Protein 6WAV (pdb70)

Foldseek 3Di:
DPDQDDAQFWKWFQDPVRDTFIWGFHAQDVVQQWTFTQGPVRDTDIGHVVRIHGPDDDD/DDDQDDAQFWKWFQDPVRDTFIWGFHAQDPVVQWTFTQGPVRDTDTGHPVRIGGPDPD/DDPPADAQFWKWFQDPVRDTFIWGFHAQDPPQQWTFTQGPVRDTDTGHVVRIDGPDDDDD/DDDPDDAQFWKWFQDPVRDTFIWGFHAADVPQQWTFTQGPVRDTDTGHVVGIGTPDDDDD/DVVDDDDPDDD/DVVDDDDPDDD/DDDPDDD/DDDPDD

Secondary structure (P-SEA, 3-state):
cccccccbbbbbbbccccbbbbbbbcccccccccccccccccbbbbbcccccccccccc/cccccccbbbbbbbccccbbbbbbbcccccccccccccccccbbbbbccccccccccc/ccccccccbbbbbbccccbbbbbbbcccccccccccccccccbbbbbccccccccccccc/ccccccccbbbbbbccccbbbbbbbcccccccccccccccccbbbbbccccccccccccc/ccccccccccc/ccccccccccc/ccccccc/cccccc

GO terms:
  GO:0005515 protein binding (F, IPI)
  GO:0001222 transcription corepressor binding (F, IPI)
  GO:0042802 identical protein binding (F, IPI)
  GO:1990226 histone methyltransferase binding (F, IPI)
  GO:0035861 site of double-strand break (C, IDA)
  GO:0005634 nucleus (C, IDA)
  GO:0035098 ESC/E(Z) complex (C, IDA)
  GO:0140003 histone H3K36me3 reader activity (F, IDA)
  GO:0005654 nucleoplasm (C, TAS)
  GO:0005654 nucleoplasm (C, IDA)
  GO:0140002 histone H3K4me3 reader activity (F, IDA)
  GO:0005813 centrosome (C, IDA)
  GO:0140861 DNA repair-dependent chromatin remodeling (P, IDA)

InterPro domains:
  IPR001965 Zinc finger, PHD-type [SM00249] (89-140)
  IPR001965 Zinc finger, PHD-type [SM00249] (188-238)
  IPR002999 Tudor domain [SM00333] (29-86)
  IPR011011 Zinc finger, FYVE/PHD-type [SSF57903] (83-152)
  IPR011011 Zinc finger, FYVE/PHD-type [SSF57903] (175-254)
  IPR013083 Zinc finger, RING/FYVE/PHD-type [G3DSA:3.30.40.10] (85-142)
  IPR019786 Zinc finger, PHD-type, conserved site [PS01359] (90-139)
  IPR019787 Zinc finger, PHD-finger [PF00628] (90-139)
  IPR019787 Zinc finger, PHD-finger [PS50016] (87-142)
  IPR025894 Polycomb-like MTF2 factor 2, C-terminal domain [PF14061] (531-564)
  IPR031202 PHD finger protein 1, PHD finger 1 [cd15500] (89-139)
  IPR040477 Lysine-specific demethylase 4-like, Tudor domain [PF18104] (34-69)
  IPR047010 PHD finger protein 1, PHD finger 2 [cd15582] (188-239)
  IPR047399 PHD finger protein 1, Tudor domain [cd20449] (30-82)

Radius of gyration: 23.9 Å; Cα contacts (8 Å, |Δi|>4): 634; chains: 8; bounding box: 41×64×58 Å

Organism: Homo sapiens (NCBI:txid9606)

Solvent-accessible surface area: 15666 Å² total

Sequence (272 aa):
GRPRLWEGQDVLLARWTDGLLYLLGTIKKVDSAREVCLVQFEEDDSQFLVLWKDISPAALPGGRPRLWEGQDVLLARWTDGLLYLGTIKKVDSAREVCLVQFEEDDSQFLVLWKDISPAALPGRPRLWEGQDVLARWTDGLLYLGTIKKKVDSAREVCLVQFEDDSQFLVLWKDISPAALPGEGRPRLWEGQDVLLARWTDGLLYLLGTIKKVDSAREVCLVQFEDDSQFLVLWKDISPAALPGEATGGVKPVRYRATGGVKPVRYRVKPVRYRVKPVRY

B-factor: mean 20.76, std 8.04, range [10.37, 61.54]

Structure (mmCIF, N/CA/C/O backbone):
data_6WAV
#
_entry.id   6WAV
#
_cell.length_a   153.003
_cell.length_b   65.616
_cell.length_c   29.026
_cell.angle_alpha   90.000
_cell.angle_beta   97.122
_cell.angle_gamma   90.000
#
_symmetry.space_group_name_H-M   'C 1 2 1'
#
loop_
_entity.id
_entity.type
_entity.pdbx_description
1 polymer 'PHD finger protein 1'
2 polymer 'Histone H3.1'
3 non-polymer 'SULFATE ION'
4 non-polymer 'UNKNOWN ATOM OR ION'
5 water water
#
loop_
_atom_site.group_PDB
_atom_site.id
_atom_site.type_symbol
_atom_site.label_atom_id
_atom_site.label_alt_id
_atom_site.label_comp_id
_atom_site.label_asym_id
_atom_site.label_entity_id
_atom_site.label_seq_id
_atom_site.pdbx_PDB_ins_code
_atom_site.Cartn_x
_atom_site.Cartn_y
_atom_site.Cartn_z
_atom_site.occupancy
_atom_site.B_iso_or_equiv
_atom_site.auth_seq_id
_atom_site.auth_comp_id
_atom_site.auth_asym_id
_atom_site.auth_atom_id
_atom_site.pdbx_PDB_model_num
ATOM 1 N N . GLY A 1 1 ? 20.660 1.427 50.182 1.000 21.953 27 GLY A N 1
ATOM 2 C CA . GLY A 1 1 ? 19.430 1.745 49.438 1.000 22.712 27 GLY A CA 1
ATOM 3 C C . GLY A 1 1 ? 19.531 1.209 48.010 1.000 19.602 27 GLY A C 1
ATOM 4 O O . GLY A 1 1 ? 20.694 0.920 47.608 1.000 19.560 27 GLY A O 1
ATOM 5 N N . ARG A 1 2 ? 18.387 1.009 47.344 1.000 20.676 28 ARG A N 1
ATOM 6 C CA . ARG A 1 2 ? 18.269 0.558 45.927 1.000 20.060 28 ARG A CA 1
ATOM 7 C C . ARG A 1 2 ? 19.101 1.492 45.059 1.000 20.846 28 ARG A C 1
ATOM 8 O O . ARG A 1 2 ? 19.020 2.704 45.249 1.000 15.970 28 ARG A O 1
ATOM 10 N N . PRO A 1 3 ? 20.018 0.975 44.206 1.000 18.873 29 PRO A N 1
ATOM 11 C CA . PRO A 1 3 ? 20.809 1.811 43.299 1.000 18.136 29 PRO A CA 1
ATOM 12 C C . PRO A 1 3 ? 19.944 2.679 42.393 1.000 16.649 29 PRO A C 1
ATOM 13 O O . PRO A 1 3 ? 18.851 2.290 42.025 1.000 16.334 29 PRO A O 1
ATOM 17 N N . ARG A 1 4 ? 20.401 3.911 42.161 1.000 16.683 30 ARG A N 1
ATOM 18 C CA . ARG A 1 4 ? 19.734 4.831 41.222 1.000 16.054 30 ARG A CA 1
ATOM 19 C C . ARG A 1 4 ? 20.326 4.672 39.816 1.000 12.871 30 ARG A C 1
ATOM 20 O O . ARG A 1 4 ? 19.559 4.776 38.860 1.000 14.169 30 ARG A O 1
ATOM 28 N N . LEU A 1 5 ? 21.635 4.492 39.725 1.000 12.001 31 LEU A N 1
ATOM 29 C CA . LEU A 1 5 ? 22.368 4.385 38.429 1.000 12.648 31 LEU A CA 1
ATOM 30 C C . LEU A 1 5 ? 23.001 2.990 38.369 1.000 14.063 31 LEU A C 1
ATOM 31 O O . LEU A 1 5 ? 23.406 2.453 39.425 1.000 17.008 31 LEU A O 1
ATOM 36 N N . TRP A 1 6 ? 23.157 2.451 37.172 1.000 13.347 32 TRP A N 1
ATOM 37 C CA . TRP A 1 6 ? 23.865 1.170 36.988 1.000 14.067 32 TRP A CA 1
ATOM 38 C C . TRP A 1 6 ? 24.445 1.025 35.594 1.000 15.527 32 TRP A C 1
ATOM 39 O O . TRP A 1 6 ? 23.947 1.669 34.694 1.000 13.502 32 TRP A O 1
ATOM 50 N N . GLU A 1 7 ? 25.382 0.096 35.430 1.000 16.330 33 GLU A N 1
ATOM 51 C CA . GLU A 1 7 ? 25.993 -0.230 34.111 1.000 17.854 33 GLU A CA 1
ATOM 52 C C . GLU A 1 7 ? 24.895 -0.602 33.124 1.000 16.994 33 GLU A C 1
ATOM 53 O O . GLU A 1 7 ? 23.987 -1.355 33.485 1.000 16.296 33 GLU A O 1
ATOM 59 N N . GLY A 1 8 ? 24.939 -0.070 31.892 1.000 15.861 34 GLY A N 1
ATOM 60 C CA . GLY A 1 8 ? 23.964 -0.437 30.856 1.000 15.272 34 GLY A CA 1
ATOM 61 C C . GLY A 1 8 ? 22.716 0.417 30.827 1.000 16.467 34 GLY A C 1
ATOM 62 O O . GLY A 1 8 ? 21.869 0.234 29.901 1.000 17.635 34 GLY A O 1
ATOM 63 N N . GLN A 1 9 ? 22.554 1.298 31.801 1.000 13.796 35 GLN A N 1
ATOM 64 C CA . GLN A 1 9 ? 21.315 2.099 31.914 1.000 14.208 35 GLN A CA 1
ATOM 65 C C . GLN A 1 9 ? 21.361 3.248 30.914 1.000 12.851 35 GLN A C 1
ATOM 66 O O . GLN A 1 9 ? 22.385 3.892 30.838 1.000 13.451 35 GLN A O 1
ATOM 72 N N . ASP A 1 10 ? 20.254 3.475 30.218 1.000 14.988 36 ASP A N 1
ATOM 73 C CA . ASP A 1 10 ? 20.098 4.667 29.349 1.000 15.696 36 ASP A CA 1
ATOM 74 C C . ASP A 1 10 ? 19.751 5.844 30.269 1.000 13.368 36 ASP A C 1
ATOM 75 O O . ASP A 1 10 ? 18.885 5.730 31.183 1.000 13.381 36 ASP A O 1
ATOM 80 N N . VAL A 1 11 ? 20.431 6.962 30.050 1.000 12.785 37 VAL A N 1
ATOM 81 C CA . VAL A 1 11 ? 20.359 8.120 30.957 1.000 11.722 37 VAL A CA 1
ATOM 82 C C . VAL A 1 11 ? 20.397 9.388 30.122 1.000 11.850 37 VAL A C 1
ATOM 83 O O . VAL A 1 11 ? 20.740 9.308 28.940 1.000 12.445 37 VAL A O 1
ATOM 87 N N . LEU A 1 12 ? 19.990 10.480 30.760 1.000 12.139 38 LEU A N 1
ATOM 88 C CA A LEU A 1 12 ? 20.273 11.845 30.268 0.700 13.188 38 LEU A CA 1
ATOM 89 C CA B LEU A 1 12 ? 20.266 11.840 30.263 0.300 12.439 38 LEU A CA 1
ATOM 90 C C . LEU A 1 12 ? 21.420 12.410 31.105 1.000 12.904 38 LEU A C 1
ATOM 91 O O . LEU A 1 12 ? 21.317 12.390 32.354 1.000 15.069 38 LEU A O 1
ATOM 100 N N . ALA A 1 13 ? 22.431 12.947 30.456 1.000 12.031 39 ALA A N 1
ATOM 101 C CA . ALA A 1 13 ? 23.585 13.530 31.163 1.000 12.792 39 ALA A CA 1
ATOM 102 C C . ALA A 1 13 ? 23.733 15.006 30.788 1.000 12.097 39 ALA A C 1
ATOM 103 O O . ALA A 1 13 ? 23.719 15.351 29.598 1.000 11.612 39 ALA A O 1
ATOM 105 N N . ARG A 1 14 ? 23.850 15.819 31.823 1.000 11.882 40 ARG A N 1
ATOM 106 C CA . ARG A 1 14 ? 24.145 17.252 31.645 1.000 12.002 40 ARG A CA 1
ATOM 107 C C . ARG A 1 14 ? 25.614 17.414 31.254 1.000 12.671 40 ARG A C 1
ATOM 108 O O . ARG A 1 14 ? 26.516 16.904 31.956 1.000 14.895 40 ARG A O 1
ATOM 116 N N . TRP A 1 15 ? 25.870 18.103 30.157 1.000 13.205 41 TRP A N 1
ATOM 117 C CA . TRP A 1 15 ? 27.245 18.413 29.690 1.000 13.421 41 TRP A CA 1
ATOM 118 C C . TRP A 1 15 ? 27.671 19.845 30.073 1.000 12.919 41 TRP A C 1
ATOM 119 O O . TRP A 1 15 ? 26.913 20.600 30.698 1.000 12.882 41 TRP A O 1
ATOM 130 N N . THR A 1 16 ? 28.911 20.186 29.772 1.000 11.953 42 THR A N 1
ATOM 131 C CA . THR A 1 16 ? 29.534 21.464 30.145 1.000 12.820 42 THR A CA 1
ATOM 132 C C . THR A 1 16 ? 28.894 22.643 29.421 1.000 13.802 42 THR A C 1
ATOM 133 O O . THR A 1 16 ? 29.173 23.816 29.812 1.000 15.568 42 THR A O 1
ATOM 137 N N . ASP A 1 17 ? 28.060 22.400 28.410 1.000 12.851 43 ASP A N 1
ATOM 138 C CA . ASP A 1 17 ? 27.272 23.499 27.768 1.000 14.088 43 ASP A CA 1
ATOM 139 C C . ASP A 1 17 ? 25.965 23.742 28.529 1.000 13.934 43 ASP A C 1
ATOM 140 O O . ASP A 1 17 ? 25.233 24.665 28.144 1.000 15.603 43 ASP A O 1
ATOM 145 N N . GLY A 1 18 ? 25.658 22.931 29.554 1.000 12.674 44 GLY A N 1
ATOM 146 C CA . GLY A 1 18 ? 24.466 23.114 30.402 1.000 12.375 44 GLY A CA 1
ATOM 147 C C . GLY A 1 18 ? 23.263 22.393 29.824 1.000 12.727 44 GLY A C 1
ATOM 148 O O . GLY A 1 18 ? 22.202 22.440 30.465 1.000 11.327 44 GLY A O 1
ATOM 149 N N . LEU A 1 19 ? 23.457 21.664 28.711 1.000 11.077 45 LEU A N 1
ATOM 150 C CA . LEU A 1 19 ? 22.379 20.941 27.975 1.000 11.362 45 LEU A CA 1
ATOM 151 C C . LEU A 1 19 ? 22.433 19.451 28.303 1.000 11.525 45 LEU A C 1
ATOM 152 O O . LEU A 1 19 ? 23.430 18.980 28.928 1.000 12.620 45 LEU A O 1
ATOM 157 N N . LEU A 1 20 ? 21.368 18.774 27.951 1.000 11.303 46 LEU A N 1
ATOM 158 C CA . LEU A 1 20 ? 21.208 17.338 28.282 1.000 12.038 46 LEU A CA 1
ATOM 159 C C . LEU A 1 20 ? 21.409 16.496 27.021 1.000 12.076 46 LEU A C 1
ATOM 160 O O . LEU A 1 20 ? 20.832 16.822 25.904 1.000 10.791 46 LEU A O 1
ATOM 165 N N . TYR A 1 21 ? 22.052 15.328 27.212 1.000 10.595 47 TYR A N 1
ATOM 166 C CA . TYR A 1 21 ? 22.369 14.426 26.079 1.000 11.531 47 TYR A CA 1
ATOM 167 C C . TYR A 1 21 ? 22.074 12.998 26.500 1.000 11.242 47 TYR A C 1
ATOM 168 O O . TYR A 1 21 ? 22.428 12.617 27.650 1.000 11.662 47 TYR A O 1
ATOM 177 N N . LEU A 1 22 ? 21.532 12.219 25.581 1.000 12.047 48 LEU A N 1
ATOM 178 C CA A LEU A 1 22 ? 21.262 10.763 25.753 0.500 11.576 48 LEU A CA 1
ATOM 179 C CA B LEU A 1 22 ? 21.272 10.789 25.853 0.500 11.670 48 LEU A CA 1
ATOM 180 C C . LEU A 1 22 ? 22.591 10.013 25.833 1.000 11.947 48 LEU A C 1
ATOM 181 O O . LEU A 1 22 ? 23.450 10.267 25.000 1.000 11.667 48 LEU A O 1
ATOM 190 N N . GLY A 1 23 ? 22.690 9.046 26.747 1.000 11.348 49 GLY A N 1
ATOM 191 C CA . GLY A 1 23 ? 23.901 8.257 26.902 1.000 12.071 49 GLY A CA 1
ATOM 192 C C . GLY A 1 23 ? 23.575 6.967 27.609 1.000 12.660 49 GLY A C 1
ATOM 193 O O . GLY A 1 23 ? 22.425 6.738 27.953 1.000 13.027 49 GLY A O 1
ATOM 194 N N . THR A 1 24 ? 24.590 6.128 27.691 1.000 12.219 50 THR A N 1
ATOM 195 C CA . THR A 1 24 ? 24.482 4.799 28.319 1.000 12.524 50 THR A CA 1
ATOM 196 C C . THR A 1 24 ? 25.590 4.707 29.339 1.000 12.223 50 THR A C 1
ATOM 197 O O . THR A 1 24 ? 26.714 4.980 28.995 1.000 12.398 50 THR A O 1
ATOM 201 N N . ILE A 1 25 ? 25.284 4.253 30.546 1.000 13.414 51 ILE A N 1
ATOM 202 C CA . ILE A 1 25 ? 26.361 4.170 31.559 1.000 12.930 51 ILE A CA 1
ATOM 203 C C . ILE A 1 25 ? 27.224 2.967 31.198 1.000 14.123 51 ILE A C 1
ATOM 204 O O . ILE A 1 25 ? 26.663 1.862 31.000 1.000 15.069 51 ILE A O 1
ATOM 209 N N . LYS A 1 26 ? 28.532 3.164 31.142 1.000 14.159 52 LYS A N 1
ATOM 210 C CA . LYS A 1 26 ? 29.506 2.076 30.883 1.000 16.483 52 LYS A CA 1
ATOM 211 C C . LYS A 1 26 ? 30.214 1.640 32.175 1.000 17.033 52 LYS A C 1
ATOM 212 O O . LYS A 1 26 ? 30.629 0.471 32.233 1.000 16.984 52 LYS A O 1
ATOM 217 N N . LYS A 1 27 ? 30.434 2.549 33.127 1.000 18.714 53 LYS A N 1
ATOM 218 C CA . LYS A 1 27 ? 31.123 2.220 34.397 1.000 18.746 53 LYS A CA 1
ATOM 219 C C . LYS A 1 27 ? 30.593 3.122 35.509 1.000 18.239 53 LYS A C 1
ATOM 220 O O . LYS A 1 27 ? 30.425 4.332 35.234 1.000 16.854 53 LYS A O 1
ATOM 223 N N . VAL A 1 28 ? 30.384 2.574 36.721 1.000 17.631 54 VAL A N 1
ATOM 224 C CA . VAL A 1 28 ? 30.036 3.390 37.919 1.000 17.683 54 VAL A CA 1
ATOM 225 C C . VAL A 1 28 ? 31.299 3.455 38.774 1.000 18.910 54 VAL A C 1
ATOM 226 O O . VAL A 1 28 ? 31.879 2.373 39.071 1.000 18.686 54 VAL A O 1
ATOM 230 N N . ASP A 1 29 ? 31.725 4.659 39.128 1.000 17.855 55 ASP A N 1
ATOM 231 C CA . ASP A 1 29 ? 32.896 4.926 39.997 1.000 20.422 55 ASP A CA 1
ATOM 232 C C . ASP A 1 29 ? 32.376 5.477 41.327 1.000 21.497 55 ASP A C 1
ATOM 233 O O . ASP A 1 29 ? 32.045 6.636 41.386 1.000 21.223 55 ASP A O 1
ATOM 238 N N . SER A 1 30 ? 32.299 4.651 42.367 1.000 23.035 56 SER A N 1
ATOM 239 C CA . SER A 1 30 ? 31.525 4.960 43.591 1.000 24.459 56 SER A CA 1
ATOM 240 C C . SER A 1 30 ? 32.274 5.984 44.439 1.000 23.296 56 SER A C 1
ATOM 241 O O . SER A 1 30 ? 31.623 6.896 44.992 1.000 23.784 56 SER A O 1
ATOM 244 N N . ALA A 1 31 ? 33.595 5.859 44.525 1.000 26.527 57 ALA A N 1
ATOM 245 C CA . ALA A 1 31 ? 34.409 6.706 45.415 1.000 26.692 57 ALA A CA 1
ATOM 246 C C . ALA A 1 31 ? 34.314 8.139 44.901 1.000 26.046 57 ALA A C 1
ATOM 247 O O . ALA A 1 31 ? 34.007 9.038 45.710 1.000 25.890 57 ALA A O 1
ATOM 249 N N . ARG A 1 32 ? 34.465 8.304 43.579 1.000 24.495 58 ARG A N 1
ATOM 250 C CA . ARG A 1 32 ? 34.439 9.619 42.875 1.000 23.568 58 ARG A CA 1
ATOM 251 C C . ARG A 1 32 ? 33.002 10.083 42.582 1.000 22.604 58 ARG A C 1
ATOM 252 O O . ARG A 1 32 ? 32.833 11.253 42.208 1.000 19.904 58 ARG A O 1
ATOM 260 N N . GLU A 1 33 ? 31.983 9.246 42.797 1.000 19.227 59 GLU A N 1
ATOM 261 C CA . GLU A 1 33 ? 30.559 9.623 42.574 1.000 20.432 59 GLU A CA 1
ATOM 262 C C . GLU A 1 33 ? 30.385 10.053 41.111 1.000 19.420 59 GLU A C 1
ATOM 263 O O . GLU A 1 33 ? 29.718 11.059 40.917 1.000 18.395 59 GLU A O 1
ATOM 269 N N . VAL A 1 34 ? 31.070 9.392 40.162 1.000 16.843 60 VAL A N 1
ATOM 270 C CA . VAL A 1 34 ? 30.942 9.657 38.689 1.000 16.569 60 VAL A CA 1
ATOM 271 C C . VAL A 1 34 ? 30.543 8.373 37.966 1.000 15.613 60 VAL A C 1
ATOM 272 O O . VAL A 1 34 ? 30.692 7.297 38.533 1.000 14.845 60 VAL A O 1
ATOM 276 N N . CYS A 1 35 ? 30.004 8.508 36.750 1.000 13.934 61 CYS A N 1
ATOM 277 C CA . CYS A 1 35 ? 29.908 7.371 35.807 1.000 13.431 61 CYS A CA 1
ATOM 278 C C . CYS A 1 35 ? 30.617 7.779 34.507 1.000 13.404 61 CYS A C 1
ATOM 279 O O . CYS A 1 35 ? 30.637 8.975 34.153 1.000 13.741 61 CYS A O 1
ATOM 282 N N . LEU A 1 36 ? 31.234 6.807 33.858 1.000 12.746 62 LEU A N 1
ATOM 283 C CA . LEU A 1 36 ? 31.684 6.916 32.454 1.000 13.164 62 LEU A CA 1
ATOM 284 C C . LEU A 1 36 ? 30.420 6.681 31.620 1.000 12.167 62 LEU A C 1
ATOM 285 O O . LEU A 1 36 ? 29.796 5.603 31.717 1.000 12.884 62 LEU A O 1
ATOM 290 N N . VAL A 1 37 ? 30.045 7.684 30.839 1.000 12.097 63 VAL A N 1
ATOM 291 C CA . VAL A 1 37 ? 28.804 7.674 30.034 1.000 12.154 63 VAL A CA 1
ATOM 292 C C . VAL A 1 37 ? 29.211 7.659 28.564 1.000 12.625 63 VAL A C 1
ATOM 293 O O . VAL A 1 37 ? 30.070 8.467 28.228 1.000 12.633 63 VAL A O 1
ATOM 297 N N . GLN A 1 38 ? 28.665 6.740 27.799 1.000 13.075 64 GLN A N 1
ATOM 298 C CA . GLN A 1 38 ? 28.882 6.693 26.334 1.000 13.872 64 GLN A CA 1
ATOM 299 C C . GLN A 1 38 ? 27.733 7.437 25.678 1.000 13.653 64 GLN A C 1
ATOM 300 O O . GLN A 1 38 ? 26.598 7.030 25.885 1.000 14.071 64 GLN A O 1
ATOM 306 N N . PHE A 1 39 ? 28.040 8.439 24.850 1.000 13.750 65 PHE A N 1
ATOM 307 C CA . PHE A 1 39 ? 27.025 9.273 24.175 1.000 13.142 65 PHE A CA 1
ATOM 308 C C . PHE A 1 39 ? 26.752 8.692 22.784 1.000 14.744 65 PHE A C 1
ATOM 309 O O . PHE A 1 39 ? 27.346 7.648 22.386 1.000 12.684 65 PHE A O 1
ATOM 317 N N . GLU A 1 40 ? 25.880 9.370 22.053 1.000 14.667 66 GLU A N 1
ATOM 318 C CA A GLU A 1 40 ? 25.294 8.821 20.807 0.700 15.841 66 GLU A CA 1
ATOM 319 C CA B GLU A 1 40 ? 25.269 8.860 20.791 0.300 15.279 66 GLU A CA 1
ATOM 320 C C . GLU A 1 40 ? 26.334 8.758 19.680 1.000 16.863 66 GLU A C 1
ATOM 321 O O . GLU A 1 40 ? 26.114 7.940 18.756 1.000 16.652 66 GLU A O 1
ATOM 332 N N . ASP A 1 41 ? 27.408 9.559 19.764 1.000 14.961 67 ASP A N 1
ATOM 333 C CA . ASP A 1 41 ? 28.564 9.511 18.838 1.000 15.856 67 ASP A CA 1
ATOM 334 C C . ASP A 1 41 ? 29.626 8.510 19.332 1.000 15.952 67 ASP A C 1
ATOM 335 O O . ASP A 1 41 ? 30.681 8.468 18.737 1.000 15.804 67 ASP A O 1
ATOM 340 N N . ASP A 1 42 ? 29.325 7.713 20.375 1.000 16.966 68 ASP A N 1
ATOM 341 C CA . ASP A 1 42 ? 30.222 6.699 21.008 1.000 18.693 68 ASP A CA 1
ATOM 342 C C . ASP A 1 42 ? 31.371 7.357 21.776 1.000 17.343 68 ASP A C 1
ATOM 343 O O . ASP A 1 42 ? 32.235 6.612 22.294 1.000 18.125 68 ASP A O 1
ATOM 348 N N . SER A 1 43 ? 31.402 8.676 21.956 1.000 17.467 69 SER A N 1
ATOM 349 C CA . SER A 1 43 ? 32.387 9.318 22.862 1.000 18.741 69 SER A CA 1
ATOM 350 C C . SER A 1 43 ? 32.060 8.915 24.312 1.000 17.701 69 SER A C 1
ATOM 351 O O . SER A 1 43 ? 30.894 8.655 24.589 1.000 18.149 69 SER A O 1
ATOM 354 N N . GLN A 1 44 ? 33.078 8.756 25.159 1.000 18.826 70 GLN A N 1
ATOM 355 C CA . GLN A 1 44 ? 32.890 8.279 26.556 1.000 18.064 70 GLN A CA 1
ATOM 356 C C . GLN A 1 44 ? 33.490 9.308 27.493 1.000 18.160 70 GLN A C 1
ATOM 357 O O . GLN A 1 44 ? 34.687 9.615 27.325 1.000 18.240 70 GLN A O 1
ATOM 363 N N . PHE A 1 45 ? 32.686 9.876 28.408 1.000 15.754 71 PHE A N 1
ATOM 364 C CA . PHE A 1 45 ? 33.180 10.887 29.366 1.000 16.418 71 PHE A CA 1
ATOM 365 C C . PHE A 1 45 ? 32.635 10.630 30.762 1.000 15.552 71 PHE A C 1
ATOM 366 O O . PHE A 1 45 ? 31.543 10.051 30.884 1.000 15.867 71 PHE A O 1
ATOM 374 N N . LEU A 1 46 ? 33.412 11.065 31.755 1.000 16.609 72 LEU A N 1
ATOM 375 C CA . LEU A 1 46 ? 32.957 11.091 33.160 1.000 15.563 72 LEU A CA 1
ATOM 376 C C . LEU A 1 46 ? 31.957 12.234 33.363 1.000 15.963 72 LEU A C 1
ATOM 377 O O . LEU A 1 46 ? 32.179 13.368 32.860 1.000 15.477 72 LEU A O 1
ATOM 382 N N . VAL A 1 47 ? 30.854 11.886 34.012 1.000 15.362 73 VAL A N 1
ATOM 383 C CA . VAL A 1 47 ? 29.771 12.787 34.463 1.000 13.108 73 VAL A CA 1
ATOM 384 C C . VAL A 1 47 ? 29.493 12.457 35.939 1.000 12.337 73 VAL A C 1
ATOM 385 O O . VAL A 1 47 ? 29.374 11.278 36.314 1.000 13.444 73 VAL A O 1
ATOM 389 N N . LEU A 1 48 ? 29.367 13.489 36.760 1.000 14.234 74 LEU A N 1
ATOM 390 C CA . LEU A 1 48 ? 28.985 13.333 38.186 1.000 14.940 74 LEU A CA 1
ATOM 391 C C . LEU A 1 48 ? 27.570 12.754 38.296 1.000 13.642 74 LEU A C 1
ATOM 392 O O . LEU A 1 48 ? 26.703 13.026 37.454 1.000 14.548 74 LEU A O 1
ATOM 397 N N . TRP A 1 49 ? 27.330 11.926 39.309 1.000 13.668 75 TRP A N 1
ATOM 398 C CA . TRP A 1 49 ? 26.026 11.293 39.578 1.000 14.432 75 TRP A CA 1
ATOM 399 C C . TRP A 1 49 ? 24.897 12.332 39.575 1.000 13.505 75 TRP A C 1
ATOM 400 O O . TRP A 1 49 ? 23.834 12.065 39.022 1.000 13.575 75 TRP A O 1
ATOM 411 N N . LYS A 1 50 ? 25.111 13.499 40.163 1.000 16.033 76 LYS A N 1
ATOM 412 C CA . LYS A 1 50 ? 24.022 14.488 40.302 1.000 16.718 76 LYS A CA 1
ATOM 413 C C . LYS A 1 50 ? 23.619 15.050 38.928 1.000 16.925 76 LYS A C 1
ATOM 414 O O . LYS A 1 50 ? 22.485 15.669 38.818 1.000 17.309 76 LYS A O 1
ATOM 420 N N . ASP A 1 51 ? 24.503 14.912 37.940 1.000 14.894 77 ASP A N 1
ATOM 421 C CA . ASP A 1 51 ? 24.261 15.411 36.560 1.000 14.447 77 ASP A CA 1
ATOM 422 C C . ASP A 1 51 ? 23.752 14.279 35.662 1.000 15.611 77 ASP A C 1
ATOM 423 O O . ASP A 1 51 ? 23.645 14.536 34.434 1.000 13.241 77 ASP A O 1
ATOM 428 N N . ILE A 1 52 ? 23.355 13.114 36.229 1.000 13.744 78 ILE A N 1
ATOM 429 C CA . ILE A 1 52 ? 22.809 11.979 35.435 1.000 14.110 78 ILE A CA 1
ATOM 430 C C . ILE A 1 52 ? 21.398 11.701 35.945 1.000 14.713 78 ILE A C 1
ATOM 431 O O . ILE A 1 52 ? 21.174 11.740 37.184 1.000 13.960 78 ILE A O 1
ATOM 436 N N . SER A 1 53 ? 20.471 11.539 35.035 1.000 12.503 79 SER A N 1
ATOM 437 C CA . SER A 1 53 ? 19.069 11.161 35.290 1.000 15.991 79 SER A CA 1
ATOM 438 C C . SER A 1 53 ? 18.736 9.892 34.513 1.000 13.618 79 SER A C 1
ATOM 439 O O . SER A 1 53 ? 18.903 9.832 33.297 1.000 12.986 79 SER A O 1
ATOM 442 N N . PRO A 1 54 ? 18.139 8.880 35.159 1.000 16.151 80 PRO A N 1
ATOM 443 C CA . PRO A 1 54 ? 17.610 7.746 34.417 1.000 17.799 80 PRO A CA 1
ATOM 444 C C . PRO A 1 54 ? 16.540 8.143 33.389 1.000 18.913 80 PRO A C 1
ATOM 445 O O . PRO A 1 54 ? 15.656 8.938 33.714 1.000 18.855 80 PRO A O 1
ATOM 449 N N . ALA A 1 55 ? 16.696 7.642 32.169 1.000 17.751 81 ALA A N 1
ATOM 450 C CA . ALA A 1 55 ? 15.785 7.833 31.014 1.000 19.730 81 ALA A CA 1
ATOM 451 C C . ALA A 1 55 ? 14.386 7.374 31.396 1.000 22.731 81 ALA A C 1
ATOM 452 O O .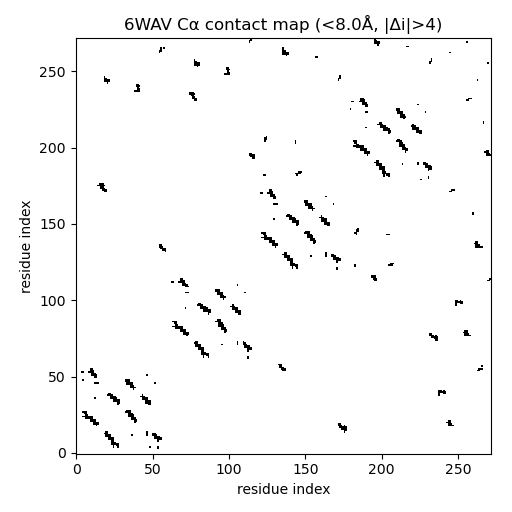 ALA A 1 55 ? 13.405 8.099 31.033 1.000 25.263 81 ALA A O 1
ATOM 454 N N . ALA A 1 56 ? 14.277 6.229 32.084 1.000 25.487 82 ALA A N 1
ATOM 455 C CA . ALA A 1 56 ? 12.983 5.697 32.575 1.000 29.196 82 ALA A CA 1
ATOM 456 C C . ALA A 1 56 ? 13.169 5.022 33.938 1.000 34.344 82 ALA A C 1
ATOM 457 O O . ALA A 1 56 ? 14.163 4.264 34.084 1.000 34.219 82 ALA A O 1
ATOM 459 N N . LEU A 1 57 ? 12.301 5.369 34.903 1.000 34.206 83 LEU A N 1
ATOM 460 C CA . LEU A 1 57 ? 12.047 4.635 36.166 1.000 37.279 83 LEU A CA 1
ATOM 461 C C . LEU A 1 57 ? 10.833 3.736 35.938 1.000 46.396 83 LEU A C 1
ATOM 462 O O . LEU A 1 57 ? 9.840 4.189 35.379 1.000 48.552 83 LEU A O 1
ATOM 467 N N . PRO A 1 58 ? 10.846 2.441 36.328 1.000 53.711 84 PRO A N 1
ATOM 468 C CA . PRO A 1 58 ? 9.571 1.718 36.304 1.000 53.742 84 PRO A CA 1
ATOM 469 C C . PRO A 1 58 ? 8.633 2.407 37.316 1.000 55.119 84 PRO A C 1
ATOM 470 O O . PRO A 1 58 ? 9.001 2.496 38.477 1.000 58.568 84 PRO A O 1
ATOM 472 N N . GLY A 1 59 ? 7.501 2.947 36.844 1.000 50.583 85 GLY A N 1
ATOM 473 C CA . GLY A 1 59 ? 6.501 3.654 37.670 1.000 52.990 85 GLY A CA 1
ATOM 474 N N . GLY B 1 1 ? 22.917 61.185 33.520 1.000 25.527 27 GLY B N 1
ATOM 475 C CA . GLY B 1 1 ? 21.468 61.234 33.783 1.000 24.555 27 GLY B CA 1
ATOM 476 C C . GLY B 1 1 ? 21.190 61.563 35.250 1.000 19.899 27 GLY B C 1
ATOM 477 O O . GLY B 1 1 ? 22.174 61.742 35.995 1.000 22.786 27 GLY B O 1
ATOM 478 N N . ARG B 1 2 ? 19.912 61.700 35.596 1.000 20.482 28 ARG B N 1
ATOM 479 C CA . ARG B 1 2 ? 19.410 62.167 36.918 1.000 21.617 28 ARG B CA 1
ATOM 480 C C . ARG B 1 2 ? 19.965 61.258 38.010 1.000 21.707 28 ARG B C 1
ATOM 481 O O . ARG B 1 2 ? 19.824 60.051 37.883 1.000 21.107 28 ARG B O 1
ATOM 485 N N . PRO B 1 3 ? 20.690 61.773 39.030 1.000 21.322 29 PRO B N 1
ATOM 486 C CA . PRO B 1 3 ? 21.164 60.938 40.147 1.000 19.753 29 PRO B CA 1
ATOM 487 C C . PRO B 1 3 ? 20.046 60.092 40.781 1.000 17.002 29 PRO B C 1
ATOM 488 O O . PRO B 1 3 ? 18.937 60.552 40.945 1.000 19.036 29 PRO B O 1
ATOM 492 N N . ARG B 1 4 ? 20.330 58.826 41.046 1.000 17.919 30 ARG B N 1
ATOM 493 C CA . ARG B 1 4 ? 19.444 57.949 41.837 1.000 15.500 30 ARG B CA 1
ATOM 494 C C . ARG B 1 4 ? 19.684 58.115 43.344 1.000 14.023 30 ARG B C 1
ATOM 495 O O . ARG B 1 4 ? 18.700 57.985 44.087 1.000 15.425 30 ARG B O 1
ATOM 503 N N . LEU B 1 5 ? 20.947 58.270 43.763 1.000 13.087 31 LEU B N 1
ATOM 504 C CA . LEU B 1 5 ? 21.328 58.373 45.202 1.000 12.937 31 LEU B CA 1
ATOM 505 C C . LEU B 1 5 ? 22.057 59.688 45.428 1.000 12.225 31 LEU B C 1
ATOM 506 O O . LEU B 1 5 ? 22.797 60.150 44.513 1.000 13.670 31 LEU B O 1
ATOM 511 N N . TRP B 1 6 ? 21.874 60.270 46.610 1.000 13.470 32 TRP B N 1
ATOM 512 C CA . TRP B 1 6 ? 22.495 61.568 46.943 1.000 14.270 32 TRP B CA 1
ATOM 513 C C . TRP B 1 6 ? 22.677 61.692 48.448 1.000 14.239 32 TRP B C 1
ATOM 514 O O . TRP B 1 6 ? 21.982 61.005 49.177 1.000 11.960 32 TRP B O 1
ATOM 525 N N . GLU B 1 7 ? 23.641 62.509 48.864 1.000 15.382 33 GLU B N 1
ATOM 526 C CA . GLU B 1 7 ? 23.813 62.870 50.303 1.000 17.090 33 GLU B CA 1
ATOM 527 C C . GLU B 1 7 ? 22.505 63.312 50.967 1.000 15.766 33 GLU B C 1
ATOM 528 O O . GLU B 1 7 ? 21.802 64.176 50.412 1.000 14.661 33 GLU B O 1
ATOM 534 N N . GLY B 1 8 ? 22.233 62.834 52.190 1.000 14.910 34 GLY B N 1
ATOM 535 C CA . GLY B 1 8 ? 21.012 63.194 52.934 1.000 15.776 34 GLY B CA 1
ATOM 536 C C . GLY B 1 8 ? 19.814 62.300 52.668 1.000 16.177 34 GLY B C 1
ATOM 537 O O . GLY B 1 8 ? 18.809 62.459 53.349 1.000 16.132 34 GLY B O 1
ATOM 538 N N . GLN B 1 9 ? 19.865 61.421 51.663 1.000 14.033 35 GLN B N 1
ATOM 539 C CA . GLN B 1 9 ? 18.681 60.656 51.184 1.000 13.851 35 GLN B CA 1
ATOM 540 C C . GLN B 1 9 ? 18.382 59.506 52.143 1.000 13.982 35 GLN B C 1
ATOM 541 O O . GLN B 1 9 ? 19.337 58.860 52.587 1.000 14.523 35 GLN B O 1
ATOM 547 N N . ASP B 1 10 ? 17.107 59.280 52.415 1.000 16.369 36 ASP B N 1
ATOM 548 C CA . ASP B 1 10 ? 16.649 58.165 53.269 1.000 17.445 36 ASP B CA 1
ATOM 549 C C . ASP B 1 10 ? 16.556 56.968 52.324 1.000 16.784 36 ASP B C 1
ATOM 550 O O . ASP B 1 10 ? 16.041 57.124 51.203 1.000 14.952 36 ASP B O 1
ATOM 555 N N . VAL B 1 11 ? 17.115 55.842 52.761 1.000 15.321 37 VAL B N 1
ATOM 556 C CA . VAL B 1 11 ? 17.289 54.652 51.902 1.000 13.904 37 VAL B CA 1
ATOM 557 C C . VAL B 1 11 ? 17.015 53.398 52.732 1.000 15.265 37 VAL B C 1
ATOM 558 O O . VAL B 1 11 ? 17.016 53.442 53.987 1.000 17.423 37 VAL B O 1
ATOM 562 N N . LEU B 1 12 ? 16.723 52.330 52.017 1.000 13.920 38 LEU B N 1
ATOM 563 C CA A LEU B 1 12 ? 16.836 50.952 52.539 0.700 14.583 38 LEU B CA 1
ATOM 564 C CA B LEU B 1 12 ? 16.831 50.953 52.549 0.300 13.946 38 LEU B CA 1
ATOM 565 C C . LEU B 1 12 ? 18.116 50.340 51.985 1.000 14.386 38 LEU B C 1
ATOM 566 O O . LEU B 1 12 ? 18.323 50.423 50.737 1.000 14.136 38 LEU B O 1
ATOM 575 N N . ALA B 1 13 ? 18.955 49.782 52.849 1.000 14.165 39 ALA B N 1
ATOM 576 C CA . ALA B 1 13 ? 20.209 49.138 52.423 1.000 12.758 39 ALA B CA 1
ATOM 577 C C . ALA B 1 13 ? 20.194 47.666 52.800 1.000 12.450 39 ALA B C 1
ATOM 578 O O . ALA B 1 13 ? 19.852 47.307 53.949 1.000 14.604 39 ALA B O 1
ATOM 580 N N . ARG B 1 14 ? 20.638 46.850 51.864 1.000 11.419 40 ARG B N 1
ATOM 581 C CA . ARG B 1 14 ? 20.820 45.422 52.094 1.000 12.772 40 ARG B CA 1
ATOM 582 C C . ARG B 1 14 ? 22.130 45.209 52.854 1.000 12.787 40 ARG B C 1
ATOM 583 O O . ARG B 1 14 ? 23.187 45.683 52.421 1.000 13.111 40 ARG B O 1
ATOM 591 N N . TRP B 1 15 ? 22.074 44.451 53.939 1.000 14.424 41 TRP B N 1
ATOM 592 C CA . TRP B 1 15 ? 23.246 44.181 54.788 1.000 13.339 41 TRP B CA 1
ATOM 593 C C . TRP B 1 15 ? 23.759 42.762 54.501 1.000 13.402 41 TRP B C 1
ATOM 594 O O . TRP B 1 15 ? 23.176 42.040 53.693 1.000 13.924 41 TRP B O 1
ATOM 605 N N . THR B 1 16 ? 24.854 42.383 55.123 1.000 13.542 42 THR B N 1
ATOM 606 C CA . THR B 1 16 ? 25.513 41.068 54.889 1.000 13.882 42 THR B CA 1
ATOM 607 C C . THR B 1 16 ? 24.709 39.888 55.455 1.000 15.067 42 THR B C 1
ATOM 608 O O . THR B 1 16 ? 25.114 38.731 55.194 1.000 15.716 42 THR B O 1
ATOM 612 N N . ASP B 1 17 ? 23.603 40.145 56.181 1.000 15.037 43 ASP B N 1
ATOM 613 C CA . ASP B 1 17 ? 22.671 39.082 56.661 1.000 14.924 43 ASP B CA 1
ATOM 614 C C . ASP B 1 17 ? 21.589 38.868 55.603 1.000 13.954 43 ASP B C 1
ATOM 615 O O . ASP B 1 17 ? 20.697 38.037 55.833 1.000 15.263 43 ASP B O 1
ATOM 620 N N . GLY B 1 18 ? 21.621 39.676 54.537 1.000 13.458 44 GLY B N 1
ATOM 621 C CA . GLY B 1 18 ? 20.665 39.571 53.422 1.000 13.811 44 GLY B CA 1
ATOM 622 C C . GLY B 1 18 ? 19.367 40.284 53.733 1.000 12.883 44 GLY B C 1
ATOM 623 O O . GLY B 1 18 ? 18.476 40.211 52.838 1.000 14.106 44 GLY B O 1
ATOM 624 N N . LEU B 1 19 ? 19.269 40.973 54.890 1.000 12.380 45 LEU B N 1
ATOM 625 C CA . LEU B 1 19 ? 18.049 41.759 55.277 1.000 11.900 45 LEU B CA 1
ATOM 626 C C . LEU B 1 19 ? 18.241 43.254 54.959 1.000 12.587 45 LEU B C 1
ATOM 627 O O . LEU B 1 19 ? 19.347 43.701 54.665 1.000 12.234 45 LEU B O 1
ATOM 632 N N . LEU B 1 20 ? 17.148 44.000 55.062 1.000 12.801 46 LEU B N 1
ATOM 633 C CA . LEU B 1 20 ? 17.096 45.422 54.625 1.000 11.681 46 LEU B CA 1
ATOM 634 C C . LEU B 1 20 ? 16.992 46.299 55.880 1.000 12.332 46 LEU B C 1
ATOM 635 O O . LEU B 1 20 ? 16.207 45.932 56.810 1.000 13.159 46 LEU B O 1
ATOM 640 N N . TYR B 1 21 ? 17.721 47.417 55.912 1.000 10.780 47 TYR B N 1
ATOM 641 C CA . TYR B 1 21 ? 17.777 48.319 57.084 1.000 11.053 47 TYR B CA 1
ATOM 642 C C . TYR B 1 21 ? 17.647 49.748 56.566 1.000 11.593 47 TYR B C 1
ATOM 643 O O . TYR B 1 21 ? 18.260 50.095 55.546 1.000 11.416 47 TYR B O 1
ATOM 652 N N . LEU B 1 22 ? 16.874 50.522 57.292 1.000 14.429 48 LEU B N 1
ATOM 653 C CA . LEU B 1 22 ? 16.726 51.978 57.041 1.000 15.358 48 LEU B CA 1
ATOM 654 C C . LEU B 1 22 ? 18.061 52.665 57.320 1.000 15.291 48 LEU B C 1
ATOM 655 O O . LEU B 1 22 ? 18.657 52.447 58.376 1.000 15.917 48 LEU B O 1
ATOM 660 N N . GLY B 1 23 ? 18.410 53.640 56.480 1.000 13.653 49 GLY B N 1
ATOM 661 C CA . GLY B 1 23 ? 19.654 54.384 56.596 1.000 13.419 49 GLY B CA 1
ATOM 662 C C . GLY B 1 23 ? 19.510 55.721 55.901 1.000 13.009 49 GLY B C 1
ATOM 663 O O . GLY B 1 23 ? 18.446 55.936 55.250 1.000 13.583 49 GLY B O 1
ATOM 664 N N . THR B 1 24 ? 20.498 56.568 56.116 1.000 13.276 50 THR B N 1
ATOM 665 C CA . THR B 1 24 ? 20.641 57.875 55.432 1.000 13.860 50 THR B CA 1
ATOM 666 C C . THR B 1 24 ? 22.014 57.924 54.796 1.000 14.029 50 THR B C 1
ATOM 667 O O . THR B 1 24 ? 23.022 57.570 55.423 1.000 13.252 50 THR B O 1
ATOM 671 N N . ILE B 1 25 ? 22.073 58.313 53.528 1.000 13.781 51 ILE B N 1
ATOM 672 C CA . ILE B 1 25 ? 23.372 58.448 52.821 1.000 14.443 51 ILE B CA 1
ATOM 673 C C . ILE B 1 25 ? 24.125 59.648 53.394 1.000 15.050 51 ILE B C 1
ATOM 674 O O . ILE B 1 25 ? 23.567 60.752 53.435 1.000 13.034 51 ILE B O 1
ATOM 679 N N . LYS B 1 26 ? 25.366 59.413 53.803 1.000 15.957 52 LYS B N 1
ATOM 680 C CA . LYS B 1 26 ? 26.254 60.487 54.320 1.000 16.800 52 LYS B CA 1
ATOM 681 C C . LYS B 1 26 ? 27.244 60.874 53.231 1.000 16.807 52 LYS B C 1
ATOM 682 O O . LYS B 1 26 ? 27.650 62.031 53.202 1.000 18.325 52 LYS B O 1
ATOM 687 N N . LYS B 1 27 ? 27.636 59.940 52.357 1.000 15.934 53 LYS B N 1
ATOM 688 C CA . LYS B 1 27 ? 28.644 60.220 51.303 1.000 15.573 53 LYS B CA 1
ATOM 689 C C . LYS B 1 27 ? 28.410 59.299 50.099 1.000 16.088 53 LYS B C 1
ATOM 690 O O . LYS B 1 27 ? 28.136 58.102 50.286 1.000 15.241 53 LYS B O 1
ATOM 692 N N . VAL B 1 28 ? 28.541 59.853 48.898 1.000 16.472 54 VAL B N 1
ATOM 693 C CA . VAL B 1 28 ? 28.543 59.072 47.629 1.000 18.007 54 VAL B CA 1
ATOM 694 C C . VAL B 1 28 ? 29.980 58.906 47.154 1.000 19.186 54 VAL B C 1
ATOM 695 O O . VAL B 1 28 ? 30.582 59.939 46.949 1.000 18.984 54 VAL B O 1
ATOM 699 N N . ASP B 1 29 ? 30.466 57.669 46.950 1.000 22.704 55 ASP B N 1
ATOM 700 C CA . ASP B 1 29 ? 31.845 57.368 46.460 1.000 23.347 55 ASP B CA 1
ATOM 701 C C . ASP B 1 29 ? 31.701 56.844 45.026 1.000 23.251 55 ASP B C 1
ATOM 702 O O . ASP B 1 29 ? 31.451 55.635 44.814 1.000 20.783 55 ASP B O 1
ATOM 707 N N . SER B 1 30 ? 31.781 57.756 44.060 1.000 23.336 56 SER B N 1
ATOM 708 C CA . SER B 1 30 ? 31.669 57.480 42.606 1.000 25.941 56 SER B CA 1
ATOM 709 C C . SER B 1 30 ? 32.740 56.497 42.114 1.000 26.803 56 SER B C 1
ATOM 710 O O . SER B 1 30 ? 32.401 55.654 41.301 1.000 32.198 56 SER B O 1
ATOM 713 N N . ALA B 1 31 ? 33.985 56.669 42.550 1.000 29.707 57 ALA B N 1
ATOM 714 C CA . ALA B 1 31 ? 35.132 55.820 42.171 1.000 31.246 57 ALA B CA 1
ATOM 715 C C . ALA B 1 31 ? 34.798 54.381 42.585 1.000 31.437 57 ALA B C 1
ATOM 716 O O . ALA B 1 31 ? 34.720 53.484 41.677 1.000 36.234 57 ALA B O 1
ATOM 718 N N . ARG B 1 32 ? 34.452 54.187 43.864 1.000 28.840 58 ARG B N 1
ATOM 719 C CA . ARG B 1 32 ? 34.200 52.840 44.457 1.000 24.296 58 ARG B CA 1
ATOM 720 C C . ARG B 1 32 ? 32.766 52.342 44.167 1.000 21.815 58 ARG B C 1
ATOM 721 O O . ARG B 1 32 ? 32.495 51.170 44.444 1.000 21.392 58 ARG B O 1
ATOM 729 N N . GLU B 1 33 ? 31.881 53.170 43.632 1.000 19.852 59 GLU B N 1
ATOM 730 C CA . GLU B 1 33 ? 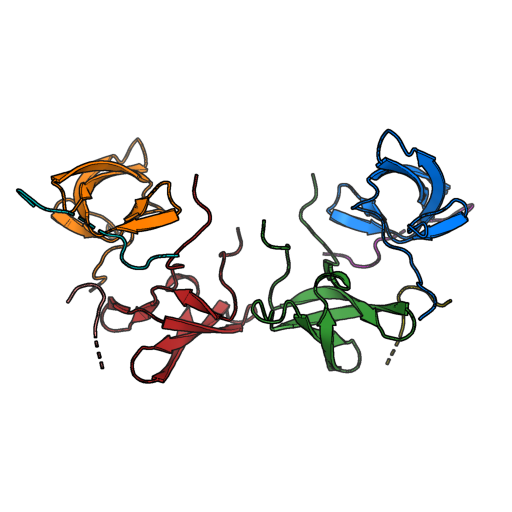30.447 52.850 43.377 1.000 20.994 59 GLU B CA 1
ATOM 731 C C . GLU B 1 33 ? 29.787 52.366 44.677 1.000 19.382 59 GLU B C 1
ATOM 732 O O . GLU B 1 33 ? 29.134 51.298 44.706 1.000 19.255 59 GLU B O 1
ATOM 738 N N . VAL B 1 34 ? 29.972 53.112 45.748 1.000 18.584 60 VAL B N 1
ATOM 739 C CA . VAL B 1 34 ? 29.426 52.729 47.086 1.000 16.355 60 VAL B CA 1
ATOM 740 C C . VAL B 1 34 ? 28.897 54.002 47.715 1.000 14.865 60 VAL B C 1
ATOM 741 O O . VAL B 1 34 ? 29.231 55.082 47.204 1.000 14.485 60 VAL B O 1
ATOM 745 N N . CYS B 1 35 ? 28.088 53.863 48.765 1.000 14.176 61 CYS B N 1
ATOM 746 C CA . CYS B 1 35 ? 27.739 55.025 49.613 1.000 14.850 61 CYS B CA 1
ATOM 747 C C . CYS B 1 35 ? 28.127 54.674 51.049 1.000 14.723 61 CYS B C 1
ATOM 748 O O . CYS B 1 35 ? 28.006 53.4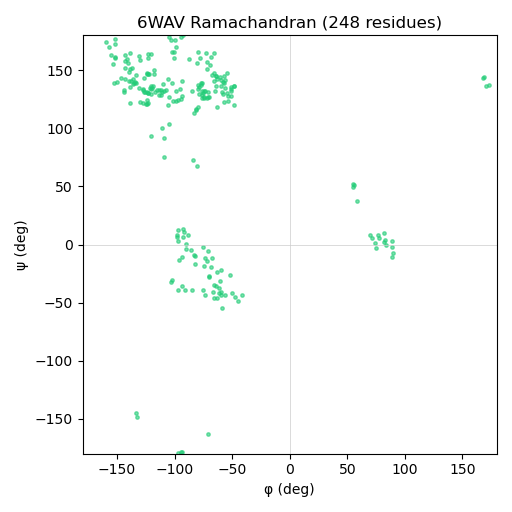84 51.426 1.000 12.804 61 CYS B O 1
ATOM 751 N N . LEU B 1 36 ? 28.527 55.680 51.828 1.000 14.434 62 LEU B N 1
ATOM 752 C CA . LEU B 1 36 ? 28.594 55.577 53.314 1.000 15.029 62 LEU B CA 1
ATOM 753 C C . LEU B 1 36 ? 27.175 55.823 53.790 1.000 14.510 62 LEU B C 1
ATOM 754 O O . LEU B 1 36 ? 26.659 56.905 53.527 1.000 13.116 62 LEU B O 1
ATOM 759 N N . VAL B 1 37 ? 26.584 54.808 54.425 1.000 12.306 63 VAL B N 1
ATOM 760 C CA . VAL B 1 37 ? 25.191 54.840 54.916 1.000 12.807 63 VAL B CA 1
ATOM 761 C C . VAL B 1 37 ? 25.253 54.838 56.449 1.000 12.125 63 VAL B C 1
ATOM 762 O O . VAL B 1 37 ? 25.898 53.944 57.002 1.000 13.421 63 VAL B O 1
ATOM 766 N N . GLN B 1 38 ? 24.561 55.777 57.072 1.000 12.936 64 GLN B N 1
ATOM 767 C CA . GLN B 1 38 ? 24.384 55.803 58.535 1.000 11.722 64 GLN B CA 1
ATOM 768 C C . GLN B 1 38 ? 23.071 55.087 58.869 1.000 11.991 64 GLN B C 1
ATOM 769 O O . GLN B 1 38 ? 22.012 55.433 58.341 1.000 11.474 64 GLN B O 1
ATOM 775 N N . PHE B 1 39 ? 23.127 54.116 59.770 1.000 13.889 65 PHE B N 1
ATOM 776 C CA . PHE B 1 39 ? 21.962 53.290 60.134 1.000 13.890 65 PHE B CA 1
ATOM 777 C C . PHE B 1 39 ? 21.305 53.849 61.413 1.000 15.642 65 PHE B C 1
ATOM 778 O O . PHE B 1 39 ? 21.771 54.889 61.903 1.000 14.654 65 PHE B O 1
ATOM 786 N N . GLU B 1 40 ? 20.228 53.221 61.903 1.000 17.669 66 GLU B N 1
ATOM 787 C CA A GLU B 1 40 ? 19.380 53.738 63.016 0.500 17.105 66 GLU B CA 1
ATOM 788 C CA B GLU B 1 40 ? 19.420 53.834 62.992 0.500 16.679 66 GLU B CA 1
ATOM 789 C C . GLU B 1 40 ? 20.189 53.848 64.318 1.000 16.990 66 GLU B C 1
ATOM 790 O O . GLU B 1 40 ? 19.841 54.711 65.141 1.000 16.626 66 GLU B O 1
ATOM 801 N N . ASP B 1 41 ? 21.244 53.041 64.475 1.000 15.286 67 ASP B N 1
ATOM 802 C CA . ASP B 1 41 ? 22.102 53.081 65.689 1.000 16.525 67 ASP B CA 1
ATOM 803 C C . ASP B 1 41 ? 23.306 54.016 65.502 1.000 16.273 67 ASP B C 1
ATOM 804 O O . ASP B 1 41 ? 24.213 53.989 66.330 1.000 16.075 67 ASP B O 1
ATOM 809 N N . ASP B 1 42 ? 23.307 54.857 64.456 1.000 17.103 68 ASP B N 1
ATOM 810 C CA . ASP B 1 42 ? 24.412 55.799 64.140 1.000 17.851 68 ASP B CA 1
ATOM 811 C C . ASP B 1 42 ? 25.656 55.082 63.631 1.000 17.975 68 ASP B C 1
ATOM 812 O O . ASP B 1 42 ? 26.646 55.779 63.308 1.000 16.926 68 ASP B O 1
ATOM 817 N N . SER B 1 43 ? 25.630 53.762 63.412 1.000 17.144 69 SER B N 1
ATOM 818 C CA . SER B 1 43 ? 26.771 53.097 62.740 1.000 17.362 69 SER B CA 1
ATOM 819 C C . SER B 1 43 ? 26.859 53.601 61.293 1.000 16.355 69 SER B C 1
ATOM 820 O O . SER B 1 43 ? 25.817 53.882 60.714 1.000 14.533 69 SER B O 1
ATOM 823 N N . GLN B 1 44 ? 28.068 53.689 60.745 1.000 17.863 70 GLN B N 1
ATOM 824 C CA . GLN B 1 44 ? 28.305 54.132 59.337 1.000 19.290 70 GLN B CA 1
ATOM 825 C C . GLN B 1 44 ? 29.071 53.042 58.584 1.000 17.934 70 GLN B C 1
ATOM 826 O O . GLN B 1 44 ? 30.186 52.694 59.007 1.000 18.273 70 GLN B O 1
ATOM 832 N N . PHE B 1 45 ? 28.530 52.515 57.481 1.000 17.188 71 PHE B N 1
ATOM 833 C CA . PHE B 1 45 ? 29.171 51.442 56.691 1.000 16.667 71 PHE B CA 1
ATOM 834 C C . PHE B 1 45 ? 28.992 51.749 55.203 1.000 16.416 71 PHE B C 1
ATOM 835 O O . PHE B 1 45 ? 27.967 52.373 54.807 1.000 16.178 71 PHE B O 1
ATOM 843 N N . LEU B 1 46 ? 29.943 51.289 54.402 1.000 17.194 72 LEU B N 1
ATOM 844 C CA . LEU B 1 46 ? 29.836 51.315 52.934 1.000 15.748 72 LEU B CA 1
ATOM 845 C C . LEU B 1 46 ? 28.897 50.205 52.476 1.000 16.076 72 LEU B C 1
ATOM 846 O O . LEU B 1 46 ? 28.934 49.111 53.065 1.000 17.248 72 LEU B O 1
ATOM 851 N N . VAL B 1 47 ? 28.080 50.549 51.506 1.000 15.432 73 VAL B N 1
ATOM 852 C CA . VAL B 1 47 ? 27.130 49.625 50.861 1.000 14.672 73 VAL B CA 1
ATOM 853 C C . VAL B 1 47 ? 27.267 49.916 49.380 1.000 15.295 73 VAL B C 1
ATOM 854 O O . VAL B 1 47 ? 27.248 51.100 49.030 1.000 14.123 73 VAL B O 1
ATOM 858 N N . LEU B 1 48 ? 27.290 48.866 48.565 1.000 14.086 74 LEU B N 1
ATOM 859 C CA . LEU B 1 48 ? 27.288 49.050 47.088 1.000 15.610 74 LEU B CA 1
ATOM 860 C C . LEU B 1 48 ? 26.005 49.722 46.609 1.000 13.445 74 LEU B C 1
ATOM 861 O O . LEU B 1 48 ? 24.918 49.426 47.108 1.000 14.927 74 LEU B O 1
ATOM 866 N N . TRP B 1 49 ? 26.114 50.603 45.608 1.000 14.712 75 TRP B N 1
ATOM 867 C CA . TRP B 1 49 ? 24.934 51.199 44.954 1.000 14.186 75 TRP B CA 1
ATOM 868 C C . TRP B 1 49 ? 23.788 50.219 44.696 1.000 14.611 75 TRP B C 1
ATOM 869 O O . TRP B 1 49 ? 22.616 50.580 44.852 1.000 13.548 75 TRP B O 1
ATOM 880 N N . LYS B 1 50 ? 24.085 49.016 44.221 1.000 14.983 76 LYS B N 1
ATOM 881 C CA . LYS B 1 50 ? 23.004 48.085 43.806 1.000 17.141 76 LYS B CA 1
ATOM 882 C C . LYS B 1 50 ? 22.260 47.531 45.029 1.000 16.749 76 LYS B C 1
ATOM 883 O O . LYS B 1 50 ? 21.102 47.078 44.871 1.000 17.958 76 LYS B O 1
ATOM 889 N N . ASP B 1 51 ? 22.827 47.693 46.210 1.000 14.850 77 ASP B N 1
ATOM 890 C CA . ASP B 1 51 ? 22.248 47.209 47.483 1.000 14.327 77 ASP B CA 1
ATOM 891 C C . ASP B 1 51 ? 21.514 48.345 48.200 1.000 14.330 77 ASP B C 1
ATOM 892 O O . ASP B 1 51 ? 21.113 48.128 49.353 1.000 13.350 77 ASP B O 1
ATOM 897 N N . ILE B 1 52 ? 21.339 49.513 47.563 1.000 12.498 78 ILE B N 1
ATOM 898 C CA . ILE B 1 52 ? 20.655 50.687 48.163 1.000 13.226 78 ILE B CA 1
ATOM 899 C C . ILE B 1 52 ? 19.441 51.014 47.307 1.000 13.714 78 ILE B C 1
ATOM 900 O O . ILE B 1 52 ? 19.560 51.007 46.060 1.000 15.527 78 ILE B O 1
ATOM 905 N N . SER B 1 53 ? 18.338 51.247 47.973 1.000 14.321 79 SER B N 1
ATOM 906 C CA . SER B 1 53 ? 17.039 51.612 47.383 1.000 15.219 79 SER B CA 1
ATOM 907 C C . SER B 1 53 ? 16.515 52.871 48.050 1.000 14.741 79 SER B C 1
ATOM 908 O O . SER B 1 53 ? 16.436 52.927 49.263 1.000 13.326 79 SER B O 1
ATOM 911 N N . PRO B 1 54 ? 16.254 53.941 47.267 1.000 15.203 80 PRO B N 1
ATOM 912 C CA . PRO B 1 54 ? 15.671 55.171 47.788 1.000 16.675 80 PRO B CA 1
ATOM 913 C C . PRO B 1 54 ? 14.357 54.855 48.525 1.000 17.101 80 PRO B C 1
ATOM 914 O O . PRO B 1 54 ? 13.586 54.085 48.006 1.000 19.480 80 PRO B O 1
ATOM 918 N N . ALA B 1 55 ? 14.154 55.344 49.740 1.000 17.710 81 ALA B N 1
ATOM 919 C CA . ALA B 1 55 ? 12.877 55.131 50.454 1.000 19.820 81 ALA B CA 1
ATOM 920 C C . ALA B 1 55 ? 11.708 55.741 49.659 1.000 23.923 81 ALA B C 1
ATOM 921 O O . ALA B 1 55 ? 10.607 55.160 49.712 1.000 24.370 81 ALA B O 1
ATOM 923 N N . ALA B 1 56 ? 11.941 56.835 48.919 1.000 26.511 82 ALA B N 1
ATOM 924 C CA . ALA B 1 56 ? 10.925 57.581 48.134 1.000 31.261 82 ALA B CA 1
ATOM 925 C C . ALA B 1 56 ? 11.507 58.002 46.778 1.000 34.592 82 ALA B C 1
ATOM 926 O O . ALA B 1 56 ? 12.527 58.687 46.777 1.000 40.307 82 ALA B O 1
ATOM 928 N N . LEU B 1 57 ? 10.889 57.576 45.674 1.000 37.219 83 LEU B N 1
ATOM 929 C CA . LEU B 1 57 ? 11.293 57.907 44.284 1.000 41.416 83 LEU B CA 1
ATOM 930 C C . LEU B 1 57 ? 10.240 58.861 43.725 1.000 49.481 83 LEU B C 1
ATOM 931 O O . LEU B 1 57 ? 9.382 58.444 42.952 1.000 51.991 83 LEU B O 1
ATOM 933 N N . PRO B 1 58 ? 10.243 60.156 44.132 1.000 54.255 84 PRO B N 1
ATOM 934 C CA . PRO B 1 58 ? 9.084 61.034 43.942 1.000 59.174 84 PRO B CA 1
ATOM 935 C C . PRO B 1 58 ? 8.858 61.445 42.476 1.000 61.541 84 PRO B C 1
ATOM 936 O O . PRO B 1 58 ? 9.645 61.145 41.567 1.000 60.296 84 PRO B O 1
ATOM 940 N N . GLY C 1 1 ? 21.336 25.500 48.446 1.000 26.273 27 GLY C N 1
ATOM 941 C CA . GLY C 1 1 ? 20.512 26.686 48.078 1.000 25.738 27 GLY C CA 1
ATOM 942 C C . GLY C 1 1 ? 19.253 26.296 47.302 1.000 23.875 27 GLY C C 1
ATOM 943 O O . GLY C 1 1 ? 19.018 25.099 47.011 1.000 22.826 27 GLY C O 1
ATOM 944 N N . ARG C 1 2 ? 18.519 27.298 46.863 1.000 24.640 28 ARG C N 1
ATOM 945 C CA . ARG C 1 2 ? 17.231 27.097 46.167 1.000 24.777 28 ARG C CA 1
ATOM 946 C C . ARG C 1 2 ? 17.480 26.387 44.841 1.000 24.494 28 ARG C C 1
ATOM 947 O O . ARG C 1 2 ? 18.365 26.817 44.101 1.000 25.198 28 ARG C O 1
ATOM 955 N N . PRO C 1 3 ? 16.721 25.308 44.498 1.000 22.878 29 PRO C N 1
ATOM 956 C CA . PRO C 1 3 ? 16.820 24.669 43.187 1.000 22.834 29 PRO C CA 1
ATOM 957 C C . PRO C 1 3 ? 16.620 25.697 42.064 1.000 20.900 29 PRO C C 1
ATOM 958 O O . PRO C 1 3 ? 15.847 26.661 42.277 1.000 20.499 29 PRO C O 1
ATOM 962 N N . ARG C 1 4 ? 17.299 25.482 40.933 1.000 19.050 30 ARG C N 1
ATOM 963 C CA . ARG C 1 4 ? 17.302 26.420 39.775 1.000 18.647 30 ARG C CA 1
ATOM 964 C C . ARG C 1 4 ? 16.018 26.177 38.983 1.000 18.592 30 ARG C C 1
ATOM 965 O O . ARG C 1 4 ? 16.117 25.694 37.841 1.000 18.968 30 ARG C O 1
ATOM 967 N N . LEU C 1 5 ? 14.864 26.520 39.583 1.000 17.030 31 LEU C N 1
ATOM 968 C CA . LEU C 1 5 ? 13.500 26.299 39.006 1.000 17.460 31 LEU C CA 1
ATOM 969 C C . LEU C 1 5 ? 12.761 27.637 39.008 1.000 17.652 31 LEU C C 1
ATOM 970 O O . LEU C 1 5 ? 12.788 28.340 40.072 1.000 16.212 31 LEU C O 1
ATOM 975 N N . TRP C 1 6 ? 12.145 28.021 37.886 1.000 17.589 32 TRP C N 1
ATOM 976 C CA . TRP C 1 6 ? 11.420 29.312 37.863 1.000 17.648 32 TRP C CA 1
ATOM 977 C C . TRP C 1 6 ? 10.276 29.269 36.858 1.000 15.743 32 TRP C C 1
ATOM 978 O O . TRP C 1 6 ? 10.308 28.505 35.922 1.000 14.732 32 TRP C O 1
ATOM 989 N N . GLU C 1 7 ? 9.346 30.180 37.040 1.000 15.133 33 GLU C N 1
ATOM 990 C CA . GLU C 1 7 ? 8.219 30.340 36.114 1.000 15.976 33 GLU C CA 1
ATOM 991 C C . GLU C 1 7 ? 8.763 30.666 34.725 1.000 15.801 33 GLU C C 1
ATOM 992 O O . GLU C 1 7 ? 9.664 31.488 34.643 1.000 15.925 33 GLU C O 1
ATOM 998 N N . GLY C 1 8 ? 8.192 30.014 33.697 1.000 16.400 34 GLY C N 1
ATOM 999 C CA . GLY C 1 8 ? 8.497 30.162 32.258 1.000 15.858 34 GLY C CA 1
ATOM 1000 C C . GLY C 1 8 ? 9.684 29.323 31.815 1.000 17.792 34 GLY C C 1
ATOM 1001 O O . GLY C 1 8 ? 10.010 29.330 30.604 1.000 18.683 34 GLY C O 1
ATOM 1002 N N . GLN C 1 9 ? 10.305 28.580 32.738 1.000 16.640 35 GLN C N 1
ATOM 1003 C CA . GLN C 1 9 ? 11.491 27.750 32.421 1.000 16.441 35 GLN C CA 1
ATOM 1004 C C . GLN C 1 9 ? 11.062 26.476 31.694 1.000 17.050 35 GLN C C 1
ATOM 1005 O O . GLN C 1 9 ? 10.118 25.833 32.114 1.000 16.096 35 GLN C O 1
ATOM 1011 N N . ASP C 1 10 ? 11.800 26.097 30.650 1.000 16.013 36 ASP C N 1
ATOM 1012 C CA . ASP C 1 10 ? 11.626 24.787 29.986 1.000 16.551 36 ASP C CA 1
ATOM 1013 C C . ASP C 1 10 ? 12.268 23.709 30.870 1.000 15.633 36 ASP C C 1
ATOM 1014 O O . ASP C 1 10 ? 13.409 23.928 31.354 1.000 12.952 36 ASP C O 1
ATOM 1019 N N . VAL C 1 11 ? 11.543 22.620 31.102 1.000 15.623 37 VAL C N 1
ATOM 1020 C CA . VAL C 1 11 ? 11.965 21.554 32.051 1.000 13.620 37 VAL C CA 1
ATOM 1021 C C . VAL C 1 11 ? 11.611 20.197 31.465 1.000 13.545 37 VAL C C 1
ATOM 1022 O O . VAL C 1 11 ? 10.705 20.117 30.629 1.000 13.841 37 VAL C O 1
ATOM 1026 N N . LEU C 1 12 ? 12.325 19.169 31.924 1.000 14.104 38 LEU C N 1
ATOM 1027 C CA . LEU C 1 12 ? 11.951 17.747 31.785 1.000 15.656 38 LEU C CA 1
ATOM 1028 C C . LEU C 1 12 ? 11.317 17.336 33.095 1.000 16.862 38 LEU C C 1
ATOM 1029 O O . LEU C 1 12 ? 11.955 17.487 34.142 1.000 17.836 38 LEU C O 1
ATOM 1034 N N . ALA C 1 13 ? 10.093 16.831 33.039 1.000 15.020 39 ALA C N 1
ATOM 1035 C CA . ALA C 1 13 ? 9.382 16.373 34.240 1.000 16.430 39 ALA C CA 1
ATOM 1036 C C . ALA C 1 13 ? 9.084 14.873 34.171 1.000 16.088 39 ALA C C 1
ATOM 1037 O O . ALA C 1 13 ? 8.548 14.374 33.162 1.000 15.532 39 ALA C O 1
ATOM 1039 N N . ARG C 1 14 ? 9.405 14.180 35.260 1.000 17.120 40 ARG C N 1
AT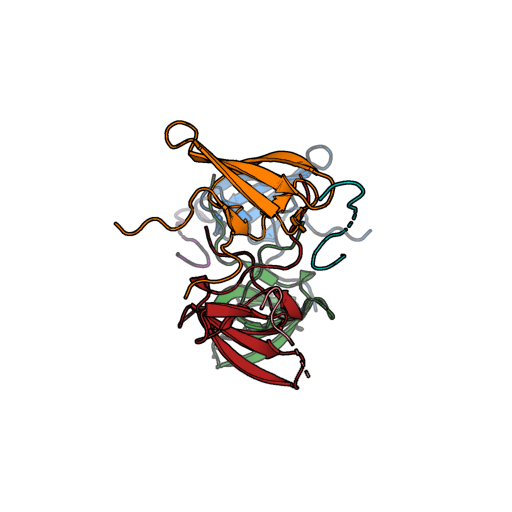OM 1040 C CA . ARG C 1 14 ? 9.086 12.749 35.379 1.000 16.364 40 ARG C CA 1
ATOM 1041 C C . ARG C 1 14 ? 7.588 12.608 35.690 1.000 17.879 40 ARG C C 1
ATOM 1042 O O . ARG C 1 14 ? 7.127 13.223 36.667 1.000 19.201 40 ARG C O 1
ATOM 1050 N N . TRP C 1 15 ? 6.901 11.820 34.863 1.000 20.085 41 TRP C N 1
ATOM 1051 C CA . TRP C 1 15 ? 5.455 11.512 34.964 1.000 21.571 41 TRP C CA 1
ATOM 1052 C C . TRP C 1 15 ? 5.250 10.222 35.763 1.000 20.611 41 TRP C C 1
ATOM 1053 O O . TRP C 1 15 ? 6.222 9.612 36.188 1.000 18.685 41 TRP C O 1
ATOM 1064 N N . THR C 1 16 ? 3.991 9.800 35.903 1.000 22.092 42 THR C N 1
ATOM 1065 C CA . THR C 1 16 ? 3.559 8.664 36.734 1.000 22.908 42 THR C CA 1
ATOM 1066 C C . THR C 1 16 ? 4.051 7.367 36.082 1.000 25.602 42 THR C C 1
ATOM 1067 O O . THR C 1 16 ? 4.288 6.428 36.822 1.000 25.621 42 THR C O 1
ATOM 1071 N N . ASP C 1 17 ? 4.235 7.353 34.752 1.000 26.721 43 ASP C N 1
ATOM 1072 C CA . ASP C 1 17 ? 4.699 6.179 33.961 1.000 26.444 43 ASP C CA 1
ATOM 1073 C C . ASP C 1 17 ? 6.207 5.973 34.156 1.000 27.050 43 ASP C C 1
ATOM 1074 O O . ASP C 1 17 ? 6.718 5.007 33.578 1.000 28.804 43 ASP C O 1
ATOM 1079 N N . GLY C 1 18 ? 6.872 6.854 34.928 1.000 24.909 44 GLY C N 1
ATOM 1080 C CA . GLY C 1 18 ? 8.338 6.864 35.150 1.000 24.624 44 GLY C CA 1
ATOM 1081 C C . GLY C 1 18 ? 9.143 7.426 33.977 1.000 22.222 44 GLY C C 1
ATOM 1082 O O . GLY C 1 18 ? 10.377 7.282 34.001 1.000 22.731 44 GLY C O 1
ATOM 1083 N N . LEU C 1 19 ? 8.496 8.004 32.956 1.000 21.166 45 LEU C N 1
ATOM 1084 C CA . LEU C 1 19 ? 9.165 8.565 31.751 1.000 19.785 45 LEU C CA 1
ATOM 1085 C C . LEU C 1 19 ? 9.250 10.089 31.910 1.000 17.959 45 LEU C C 1
ATOM 1086 O O . LEU C 1 19 ? 8.543 10.656 32.762 1.000 16.107 45 LEU C O 1
ATOM 1091 N N . LEU C 1 20 ? 10.078 10.710 31.077 1.000 19.992 46 LEU C N 1
ATOM 1092 C CA . LEU C 1 20 ? 10.360 12.160 31.107 1.000 17.895 46 LEU C CA 1
ATOM 1093 C C . LEU C 1 20 ? 9.585 12.834 29.984 1.000 18.736 46 LEU C C 1
ATOM 1094 O O . LEU C 1 20 ? 9.608 12.342 28.833 1.000 16.067 46 LEU C O 1
ATOM 1099 N N . TYR C 1 21 ? 9.005 14.003 30.275 1.000 18.124 47 TYR C N 1
ATOM 1100 C CA . TYR C 1 21 ? 8.235 14.783 29.284 1.000 17.042 47 TYR C CA 1
ATOM 1101 C C . TYR C 1 21 ? 8.650 16.229 29.374 1.000 17.391 47 TYR C C 1
ATOM 1102 O O . TYR C 1 21 ? 8.818 16.717 30.494 1.000 16.285 47 TYR C O 1
ATOM 1111 N N . LEU C 1 22 ? 8.768 16.847 28.208 1.000 17.696 48 LEU C N 1
ATOM 1112 C CA . LEU C 1 22 ? 9.041 18.281 28.087 1.000 18.321 48 LEU C CA 1
ATOM 1113 C C . LEU C 1 22 ? 7.877 19.093 28.660 1.000 17.500 48 LEU C C 1
ATOM 1114 O O . LEU C 1 22 ? 6.704 18.796 28.390 1.000 17.225 48 LEU C O 1
ATOM 1119 N N . GLY C 1 23 ? 8.198 20.114 29.410 1.000 15.871 49 GLY C N 1
ATOM 1120 C CA . GLY C 1 23 ? 7.187 21.035 29.942 1.000 15.792 49 GLY C CA 1
ATOM 1121 C C . GLY C 1 23 ? 7.758 22.411 30.148 1.000 17.167 49 GLY C C 1
ATOM 1122 O O . GLY C 1 23 ? 8.966 22.574 29.984 1.000 17.601 49 GLY C O 1
ATOM 1123 N N . THR C 1 24 ? 6.882 23.363 30.484 1.000 16.410 50 THR C N 1
ATOM 1124 C CA . THR C 1 24 ? 7.225 24.713 30.940 1.000 15.124 50 THR C CA 1
ATOM 1125 C C . THR C 1 24 ? 6.629 24.926 32.321 1.000 15.489 50 THR C C 1
ATOM 1126 O O . THR C 1 24 ? 5.482 24.637 32.497 1.000 13.001 50 THR C O 1
ATOM 1130 N N . ILE C 1 25 ? 7.389 25.473 33.256 1.000 13.527 51 ILE C N 1
ATOM 1131 C CA . ILE C 1 25 ? 6.860 25.730 34.618 1.000 14.425 51 ILE C CA 1
ATOM 1132 C C . ILE C 1 25 ? 5.887 26.897 34.531 1.000 15.098 51 ILE C C 1
ATOM 1133 O O . ILE C 1 25 ? 6.281 27.915 34.004 1.000 15.136 51 ILE C O 1
ATOM 1138 N N . LYS C 1 26 ? 4.665 26.702 35.029 1.000 15.864 52 LYS C N 1
ATOM 1139 C CA . LYS C 1 26 ? 3.642 27.782 35.155 1.000 14.926 52 LYS C CA 1
ATOM 1140 C C . LYS C 1 26 ? 3.660 28.454 36.520 1.000 16.682 52 LYS C C 1
ATOM 1141 O O . LYS C 1 26 ? 3.365 29.694 36.588 1.000 18.272 52 LYS C O 1
ATOM 1145 N N . LYS C 1 27 ? 3.933 27.690 37.587 1.000 15.464 53 LYS C N 1
ATOM 1146 C CA A LYS C 1 27 ? 4.047 28.204 38.968 0.500 16.145 53 LYS C CA 1
ATOM 1147 C CA B LYS C 1 27 ? 4.057 28.216 38.968 0.500 16.045 53 LYS C CA 1
ATOM 1148 C C . LYS C 1 27 ? 5.060 27.365 39.734 1.000 15.775 53 LYS C C 1
ATOM 1149 O O . LYS C 1 27 ? 5.039 26.138 39.543 1.000 16.079 53 LYS C O 1
ATOM 1154 N N . VAL C 1 28 ? 5.865 28.007 40.565 1.000 16.710 54 VAL C N 1
ATOM 1155 C CA . VAL C 1 28 ? 6.735 27.305 41.549 1.000 17.578 54 VAL C CA 1
ATOM 1156 C C . VAL C 1 28 ? 6.064 27.519 42.893 1.000 19.109 54 VAL C C 1
ATOM 1157 O O . VAL C 1 28 ? 5.922 28.678 43.271 1.000 19.524 54 VAL C O 1
ATOM 1161 N N . ASP C 1 29 ? 5.688 26.447 43.556 1.000 17.685 55 ASP C N 1
ATOM 1162 C CA . ASP C 1 29 ? 5.031 26.491 44.876 1.000 18.953 55 ASP C CA 1
ATOM 1163 C C . ASP C 1 29 ? 6.077 26.085 45.904 1.000 17.719 55 ASP C C 1
ATOM 1164 O O . ASP C 1 29 ? 6.348 24.872 45.987 1.000 15.743 55 ASP C O 1
ATOM 1169 N N . SER C 1 30 ? 6.617 27.046 46.640 1.000 17.912 56 SER C N 1
ATOM 1170 C CA . SER C 1 30 ? 7.767 26.789 47.547 1.000 18.662 56 SER C CA 1
ATOM 1171 C C . SER C 1 30 ? 7.220 26.217 48.862 1.000 20.357 56 SER C C 1
ATOM 1172 O O . SER C 1 30 ? 7.982 25.596 49.642 1.000 19.898 56 SER C O 1
ATOM 1175 N N . ALA C 1 31 ? 5.919 26.376 49.113 1.000 18.972 57 ALA C N 1
ATOM 1176 C CA . ALA C 1 31 ? 5.290 25.870 50.351 1.000 19.181 57 ALA C CA 1
ATOM 1177 C C . ALA C 1 31 ? 5.168 24.340 50.255 1.000 18.572 57 ALA C C 1
ATOM 1178 O O . ALA C 1 31 ? 5.503 23.623 51.241 1.000 18.578 57 ALA C O 1
ATOM 1180 N N . ARG C 1 32 ? 4.752 23.839 49.099 1.000 17.496 58 ARG C N 1
ATOM 1181 C CA . ARG C 1 32 ? 4.539 22.382 48.845 1.000 18.242 58 ARG C CA 1
ATOM 1182 C C . ARG C 1 32 ? 5.775 21.771 48.166 1.000 16.205 58 ARG C C 1
ATOM 1183 O O . ARG C 1 32 ? 5.822 20.511 48.037 1.000 15.563 58 ARG C O 1
ATOM 1187 N N . GLU C 1 33 ? 6.698 22.605 47.662 1.000 15.874 59 GLU C N 1
ATOM 1188 C CA . GLU C 1 33 ? 7.856 22.105 46.855 1.000 16.016 59 GLU C CA 1
ATOM 1189 C C . GLU C 1 33 ? 7.308 21.266 45.695 1.000 15.844 59 GLU C C 1
ATOM 1190 O O . GLU C 1 33 ? 7.709 20.096 45.469 1.000 13.483 59 GLU C O 1
ATOM 1196 N N . VAL C 1 34 ? 6.379 21.868 44.962 1.000 15.349 60 VAL C N 1
ATOM 1197 C CA . VAL C 1 34 ? 5.905 21.350 43.653 1.000 14.561 60 VAL C CA 1
ATOM 1198 C C . VAL C 1 34 ? 5.946 22.498 42.646 1.000 13.619 60 VAL C C 1
ATOM 1199 O O . VAL C 1 34 ? 5.987 23.656 43.056 1.000 14.000 60 VAL C O 1
ATOM 1203 N N . CYS C 1 35 ? 5.981 22.165 41.365 1.000 14.741 61 CYS C N 1
ATOM 1204 C CA . CYS C 1 35 ? 5.667 23.158 40.314 1.000 15.522 61 CYS C CA 1
ATOM 1205 C C . CYS C 1 35 ? 4.441 22.663 39.556 1.000 14.431 61 CYS C C 1
ATOM 1206 O O . CYS C 1 35 ? 4.29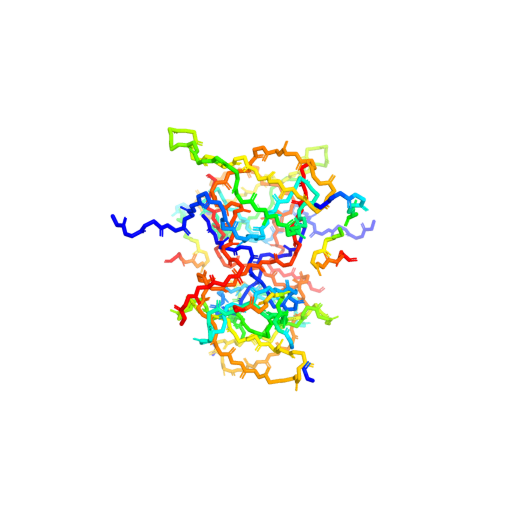7 21.421 39.363 1.000 16.672 61 CYS C O 1
ATOM 1209 N N . LEU C 1 36 ? 3.650 23.616 39.111 1.000 14.338 62 LEU C N 1
ATOM 1210 C CA . LEU C 1 36 ? 2.631 23.401 38.059 1.000 15.285 62 LEU C CA 1
ATOM 1211 C C . LEU C 1 36 ? 3.343 23.461 36.703 1.000 14.579 62 LEU C C 1
ATOM 1212 O O . LEU C 1 36 ? 3.974 24.469 36.389 1.000 16.583 62 LEU C O 1
ATOM 1217 N N . VAL C 1 37 ? 3.338 22.346 36.006 1.000 14.903 63 VAL C N 1
ATOM 1218 C CA . VAL C 1 37 ? 4.068 22.203 34.719 1.000 14.875 63 VAL C CA 1
ATOM 1219 C C . VAL C 1 37 ? 3.023 22.065 33.604 1.000 15.852 63 VAL C C 1
ATOM 1220 O O . VAL C 1 37 ? 2.102 21.257 33.742 1.000 15.962 63 VAL C O 1
ATOM 1224 N N . GLN C 1 38 ? 3.209 22.827 32.531 1.000 16.190 64 GLN C N 1
ATOM 1225 C CA . GLN C 1 38 ? 2.389 22.696 31.308 1.000 16.393 64 GLN C CA 1
ATOM 1226 C C . GLN C 1 38 ? 3.187 21.822 30.333 1.000 17.227 64 GLN C C 1
ATOM 1227 O O . GLN C 1 38 ? 4.369 22.197 29.997 1.000 17.163 64 GLN C O 1
ATOM 1233 N N . PHE C 1 39 ? 2.557 20.738 29.876 1.000 16.138 65 PHE C N 1
ATOM 1234 C CA . PHE C 1 39 ? 3.151 19.763 28.934 1.000 15.544 65 PHE C CA 1
ATOM 1235 C C . PHE C 1 39 ? 2.769 20.172 27.499 1.000 17.457 65 PHE C C 1
ATOM 1236 O O . PHE C 1 39 ? 2.113 21.209 27.299 1.000 18.738 65 PHE C O 1
ATOM 1244 N N . GLU C 1 40 ? 3.229 19.392 26.533 1.000 16.796 66 GLU C N 1
ATOM 1245 C CA . GLU C 1 40 ? 3.250 19.765 25.103 1.000 19.626 66 GLU C CA 1
ATOM 1246 C C . GLU C 1 40 ? 1.829 19.692 24.516 1.000 19.692 66 GLU C C 1
ATOM 1247 O O . GLU C 1 40 ? 1.617 20.303 23.469 1.000 20.051 66 GLU C O 1
ATOM 1253 N N . ASP C 1 41 ? 0.930 18.985 25.179 1.000 17.109 67 ASP C N 1
ATOM 1254 C CA . ASP C 1 41 ? -0.531 18.965 24.857 1.000 17.901 67 ASP C CA 1
ATOM 1255 C C . ASP C 1 41 ? -1.306 20.025 25.652 1.000 18.155 67 ASP C C 1
ATOM 1256 O O . ASP C 1 41 ? -2.552 19.996 25.573 1.000 18.423 67 ASP C O 1
ATOM 1261 N N . ASP C 1 42 ? -0.615 20.961 26.328 1.000 17.254 68 ASP C N 1
ATOM 1262 C CA . ASP C 1 42 ? -1.157 22.083 27.142 1.000 18.744 68 ASP C CA 1
ATOM 1263 C C . ASP C 1 42 ? -1.715 21.585 28.484 1.000 15.661 68 ASP C C 1
ATOM 1264 O O . ASP C 1 42 ? -2.166 22.448 29.272 1.000 16.072 68 ASP C O 1
ATOM 1269 N N . SER C 1 43 ? -1.726 20.277 28.782 1.000 15.863 69 SER C N 1
ATOM 1270 C CA . SER C 1 43 ? -2.160 19.734 30.101 1.000 16.337 69 SER C CA 1
ATOM 1271 C C . SER C 1 43 ? -1.257 20.289 31.204 1.000 17.855 69 SER C C 1
ATOM 1272 O O . SER C 1 43 ? -0.070 20.556 30.927 1.000 17.324 69 SER C O 1
ATOM 1275 N N . GLN C 1 44 ? -1.829 20.553 32.378 1.000 17.593 70 GLN C N 1
ATOM 1276 C CA . GLN C 1 44 ? -1.084 21.137 33.524 1.000 16.810 70 GLN C CA 1
ATOM 1277 C C . GLN C 1 44 ? -1.232 20.223 34.744 1.000 17.987 70 GLN C C 1
ATOM 1278 O O . GLN C 1 44 ? -2.359 19.922 35.120 1.000 17.402 70 GLN C O 1
ATOM 1284 N N . PHE C 1 45 ? -0.117 19.770 35.332 1.000 16.953 71 PHE C N 1
ATOM 1285 C CA . PHE C 1 45 ? -0.139 18.887 36.520 1.000 17.188 71 PHE C CA 1
ATOM 1286 C C . PHE C 1 45 ? 0.967 19.348 37.461 1.000 17.025 71 PHE C C 1
ATOM 1287 O O . PHE C 1 45 ? 1.939 19.927 36.965 1.000 16.835 71 PHE C O 1
ATOM 1295 N N . LEU C 1 46 ? 0.735 19.182 38.764 1.000 18.142 72 LEU C N 1
ATOM 1296 C CA . LEU C 1 46 ? 1.726 19.409 39.838 1.000 16.804 72 LEU C CA 1
ATOM 1297 C C . LEU C 1 46 ? 2.777 18.299 39.768 1.000 17.690 72 LEU C C 1
ATOM 1298 O O . LEU C 1 46 ? 2.441 17.093 39.694 1.000 18.715 72 LEU C O 1
ATOM 1303 N N . VAL C 1 47 ? 4.036 18.711 39.794 1.000 16.616 73 VAL C N 1
ATOM 1304 C CA . VAL C 1 47 ? 5.194 17.786 39.750 1.000 15.111 73 VAL C CA 1
ATOM 1305 C C . VAL C 1 47 ? 6.100 18.119 40.933 1.000 14.222 73 VAL C C 1
ATOM 1306 O O . VAL C 1 47 ? 6.358 19.303 41.157 1.000 13.630 73 VAL C O 1
ATOM 1310 N N . LEU C 1 48 ? 6.554 17.099 41.665 1.000 14.761 74 LEU C N 1
ATOM 1311 C CA . LEU C 1 48 ? 7.488 17.299 42.813 1.000 16.605 74 LEU C CA 1
ATOM 1312 C C . LEU C 1 48 ? 8.772 17.960 42.309 1.000 16.352 74 LEU C C 1
ATOM 1313 O O . LEU C 1 48 ? 9.198 17.593 41.237 1.000 15.693 74 LEU C O 1
ATOM 1318 N N . TRP C 1 49 ? 9.361 18.879 43.070 1.000 15.527 75 TRP C N 1
ATOM 1319 C CA . TRP C 1 49 ? 10.672 19.489 42.709 1.000 16.552 75 TRP C CA 1
ATOM 1320 C C . TRP C 1 49 ? 11.695 18.425 42.302 1.000 18.249 75 TRP C C 1
ATOM 1321 O O . TRP C 1 49 ? 12.395 18.630 41.307 1.000 16.723 75 TRP C O 1
ATOM 1332 N N . LYS C 1 50 ? 11.783 17.333 43.073 1.000 21.636 76 LYS C N 1
ATOM 1333 C CA . LYS C 1 50 ? 12.763 16.237 42.869 1.000 21.117 76 LYS C CA 1
ATOM 1334 C C . LYS C 1 50 ? 12.581 15.608 41.481 1.000 19.361 76 LYS C C 1
ATOM 1335 O O . LYS C 1 50 ? 13.568 14.973 41.005 1.000 21.160 76 LYS C O 1
ATOM 1340 N N . ASP C 1 51 ? 11.394 15.742 40.857 1.000 16.664 77 ASP C N 1
ATOM 1341 C CA . ASP C 1 51 ? 11.066 15.122 39.539 1.000 15.719 77 ASP C CA 1
ATOM 1342 C C . ASP C 1 51 ? 11.250 16.082 38.355 1.000 14.502 77 ASP C C 1
ATOM 1343 O O . ASP C 1 51 ? 10.948 15.681 37.234 1.000 16.290 77 ASP C O 1
ATOM 1348 N N . ILE C 1 52 ? 11.729 17.296 38.587 1.000 14.677 78 ILE C N 1
ATOM 1349 C CA . ILE C 1 52 ? 11.942 18.332 37.532 1.000 13.888 78 ILE C CA 1
ATOM 1350 C C . ILE C 1 52 ? 13.446 18.590 37.300 1.000 13.831 78 ILE C C 1
ATOM 1351 O O . ILE C 1 52 ? 14.141 18.860 38.287 1.000 15.087 78 ILE C O 1
ATOM 1356 N N . SER C 1 53 ? 13.896 18.585 36.035 1.000 15.567 79 SER C N 1
ATOM 1357 C CA . SER C 1 53 ? 15.290 18.947 35.632 1.000 16.851 79 SER C CA 1
ATOM 1358 C C . SER C 1 53 ? 15.238 20.052 34.581 1.000 16.169 79 SER C C 1
ATOM 1359 O O . SER C 1 53 ? 14.605 19.870 33.538 1.000 16.987 79 SER C O 1
ATOM 1362 N N . PRO C 1 54 ? 15.833 21.243 34.801 1.000 16.509 80 PRO C N 1
ATOM 1363 C CA . PRO C 1 54 ? 15.911 22.227 33.727 1.000 15.555 80 PRO C CA 1
ATOM 1364 C C . PRO C 1 54 ? 16.420 21.623 32.415 1.000 15.175 80 PRO C C 1
ATOM 1365 O O . PRO C 1 54 ? 17.422 20.888 32.426 1.000 14.427 80 PRO C O 1
ATOM 1369 N N . ALA C 1 55 ? 15.781 21.980 31.303 1.000 15.710 81 ALA C N 1
ATOM 1370 C CA . ALA C 1 55 ? 16.208 21.609 29.943 1.000 14.437 81 ALA C CA 1
ATOM 1371 C C . ALA C 1 55 ? 17.593 22.191 29.677 1.000 16.023 81 ALA C C 1
ATOM 1372 O O . ALA C 1 55 ? 18.409 21.502 29.048 1.000 16.149 81 ALA C O 1
ATOM 1374 N N . ALA C 1 56 ? 17.877 23.397 30.168 1.000 16.208 82 ALA C N 1
ATOM 1375 C CA . ALA C 1 56 ? 19.183 24.104 29.978 1.000 18.964 82 ALA C CA 1
ATOM 1376 C C . ALA C 1 56 ? 19.580 24.899 31.222 1.000 22.477 82 ALA C C 1
ATOM 1377 O O . ALA C 1 56 ? 18.779 25.732 31.674 1.000 24.335 82 ALA C O 1
ATOM 1379 N N . LEU C 1 57 ? 20.830 24.776 31.662 1.000 23.446 83 LEU C N 1
ATOM 1380 C CA . LEU C 1 57 ? 21.402 25.671 32.691 1.000 27.706 83 LEU C CA 1
ATOM 1381 C C . LEU C 1 57 ? 22.619 26.356 32.070 1.000 29.334 83 LEU C C 1
ATOM 1382 O O . LEU C 1 57 ? 23.063 25.967 30.994 1.000 27.563 83 LEU C O 1
ATOM 1387 N N . PRO C 1 58 ? 23.131 27.453 32.657 1.000 32.362 84 PRO C N 1
ATOM 1388 C CA . PRO C 1 58 ? 24.426 27.973 32.236 1.000 33.391 84 PRO C CA 1
ATOM 1389 C C . PRO C 1 58 ? 25.496 26.861 32.230 1.000 34.937 84 PRO C C 1
ATOM 1390 O O . PRO C 1 58 ? 25.624 26.067 33.183 1.000 35.811 84 PRO C O 1
ATOM 1394 N N . GLY C 1 59 ? 26.264 26.817 31.147 1.000 37.917 85 GLY C N 1
ATOM 1395 C CA . GLY C 1 59 ? 27.444 25.944 31.044 1.000 39.042 85 GLY C CA 1
ATOM 1396 C C . GLY C 1 59 ? 28.583 26.429 31.928 1.000 41.493 85 GLY C C 1
ATOM 1397 O O . GLY C 1 59 ? 28.356 27.266 32.838 1.000 42.084 85 GLY C O 1
ATOM 1398 N N . GLU C 1 60 ? 29.785 25.935 31.654 1.000 39.649 86 GLU C N 1
ATOM 1399 C CA . GLU C 1 60 ? 31.016 26.190 32.438 1.000 38.143 86 GLU C CA 1
ATOM 1400 C C . GLU C 1 60 ? 31.783 27.343 31.781 1.000 45.625 86 GLU C C 1
ATOM 1401 O O . GLU C 1 60 ? 31.840 28.430 32.377 1.000 48.829 86 GLU C O 1
ATOM 1407 N N . GLY D 1 1 ? 21.700 36.400 36.165 1.000 36.636 27 GLY D N 1
ATOM 1408 C CA . GLY D 1 1 ? 21.250 37.789 35.929 1.000 34.078 27 GLY D CA 1
ATOM 1409 C C . GLY D 1 1 ? 19.801 37.984 36.363 1.000 29.223 27 GLY D C 1
ATOM 1410 O O . GLY D 1 1 ? 19.512 39.008 37.016 1.000 25.227 27 GLY D O 1
ATOM 1411 N N . ARG D 1 2 ? 18.968 36.979 36.082 1.000 30.141 28 ARG D N 1
ATOM 1412 C CA . ARG D 1 2 ? 17.508 36.936 36.378 1.000 30.848 28 ARG D CA 1
ATOM 1413 C C . ARG D 1 2 ? 17.256 37.296 37.844 1.000 27.617 28 ARG D C 1
ATOM 1414 O O . ARG D 1 2 ? 17.812 36.662 38.740 1.000 31.265 28 ARG D O 1
ATOM 1422 N N . PRO D 1 3 ? 16.364 38.266 38.146 1.000 22.485 29 PRO D N 1
ATOM 1423 C CA . PRO D 1 3 ? 16.073 38.653 39.528 1.000 20.851 29 PRO D CA 1
ATOM 1424 C C . PRO D 1 3 ? 15.587 37.471 40.371 1.000 19.550 29 PRO D C 1
ATOM 1425 O O . PRO D 1 3 ? 14.936 36.595 39.846 1.000 21.249 29 PRO D O 1
ATOM 1429 N N . ARG D 1 4 ? 15.960 37.464 41.635 1.000 20.731 30 ARG D N 1
ATOM 1430 C CA . ARG D 1 4 ? 15.641 36.355 42.569 1.000 24.095 30 ARG D CA 1
ATOM 1431 C C . ARG D 1 4 ? 14.223 36.630 43.095 1.000 24.290 30 ARG D C 1
ATOM 1432 O O . ARG D 1 4 ? 14.096 37.043 44.244 1.000 25.954 30 ARG D O 1
ATOM 1440 N N . LEU D 1 5 ? 13.214 36.435 42.246 1.000 23.186 31 LEU D N 1
ATOM 1441 C CA . LEU D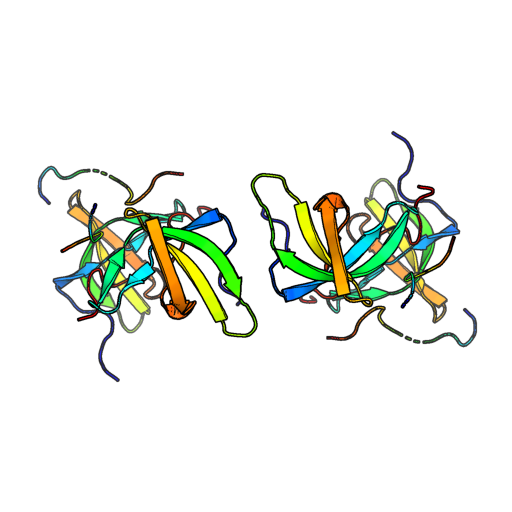 1 5 ? 11.778 36.657 42.591 1.000 23.951 31 LEU D CA 1
ATOM 1442 C C . LEU D 1 5 ? 11.011 35.350 42.417 1.000 21.926 31 LEU D C 1
ATOM 1443 O O . LEU D 1 5 ? 11.191 34.722 41.386 1.000 25.120 31 LEU D O 1
ATOM 1448 N N . TRP D 1 6 ? 10.126 34.994 43.357 1.000 20.997 32 TRP D N 1
ATOM 1449 C CA . TRP D 1 6 ? 9.291 33.778 43.243 1.000 20.682 32 TRP D CA 1
ATOM 1450 C C . TRP D 1 6 ? 7.956 33.931 43.997 1.000 18.629 32 TRP D C 1
ATOM 1451 O O . TRP D 1 6 ? 7.855 34.771 44.921 1.000 16.733 32 TRP D O 1
ATOM 1462 N N . GLU D 1 7 ? 6.999 33.081 43.640 1.000 17.595 33 GLU D N 1
ATOM 1463 C CA . GLU D 1 7 ? 5.643 32.981 44.228 1.000 17.919 33 GLU D CA 1
ATOM 1464 C C . GLU D 1 7 ? 5.751 32.714 45.737 1.000 17.140 33 GLU D C 1
ATOM 1465 O O . GLU D 1 7 ? 6.531 31.782 46.178 1.000 16.282 33 GLU D O 1
ATOM 1471 N N . GLY D 1 8 ? 5.021 33.522 46.495 1.000 14.985 34 GLY D N 1
ATOM 1472 C CA . GLY D 1 8 ? 4.953 33.441 47.959 1.000 16.726 34 GLY D CA 1
ATOM 1473 C C . GLY D 1 8 ? 6.023 34.270 48.649 1.000 15.720 34 GLY D C 1
ATOM 1474 O O . GLY D 1 8 ? 6.003 34.340 49.881 1.000 16.609 34 GLY D O 1
ATOM 1475 N N . GLN D 1 9 ? 6.916 34.926 47.902 1.000 15.490 35 GLN D N 1
ATOM 1476 C CA . GLN D 1 9 ? 8.088 35.612 48.498 1.000 15.497 35 GLN D CA 1
ATOM 1477 C C . GLN D 1 9 ? 7.612 36.959 49.064 1.000 15.709 35 GLN D C 1
ATOM 1478 O O . GLN D 1 9 ? 6.809 37.611 48.436 1.000 15.892 35 GLN D O 1
ATOM 1484 N N . ASP D 1 10 ? 8.068 37.317 50.256 1.000 15.094 36 ASP D N 1
ATOM 1485 C CA . ASP D 1 10 ? 7.854 38.666 50.845 1.000 15.752 36 ASP D CA 1
ATOM 1486 C C . ASP D 1 10 ? 8.772 39.659 50.140 1.000 15.530 36 ASP D C 1
ATOM 1487 O O . ASP D 1 10 ? 9.963 39.345 49.961 1.000 14.357 36 ASP D O 1
ATOM 1492 N N . VAL D 1 11 ? 8.233 40.810 49.723 1.000 16.335 37 VAL D N 1
ATOM 1493 C CA . VAL D 1 11 ? 8.968 41.745 48.834 1.000 15.738 37 VAL D CA 1
ATOM 1494 C C . VAL D 1 11 ? 8.604 43.152 49.271 1.000 16.977 37 VAL D C 1
ATOM 1495 O O . VAL D 1 11 ? 7.542 43.307 49.891 1.000 16.903 37 VAL D O 1
ATOM 1499 N N . LEU D 1 12 ? 9.457 44.116 48.941 1.000 17.239 38 LEU D N 1
ATOM 1500 C CA A LEU D 1 12 ? 9.089 45.556 48.945 0.500 18.362 38 LEU D CA 1
ATOM 1501 C CA B LEU D 1 12 ? 9.072 45.548 48.951 0.500 17.601 38 LEU D CA 1
ATOM 1502 C C . LEU D 1 12 ? 8.802 45.969 47.508 1.000 17.229 38 LEU D C 1
ATOM 1503 O O . LEU D 1 12 ? 9.675 45.762 46.664 1.000 16.280 38 LEU D O 1
ATOM 1512 N N . ALA D 1 13 ? 7.612 46.516 47.249 1.000 17.168 39 ALA D N 1
ATOM 1513 C CA . ALA D 1 13 ? 7.260 46.904 45.870 1.000 16.527 39 ALA D CA 1
ATOM 1514 C C . ALA D 1 13 ? 7.135 48.427 45.781 1.000 15.307 39 ALA D C 1
ATOM 1515 O O . ALA D 1 13 ? 6.483 49.030 46.628 1.000 16.835 39 ALA D O 1
ATOM 1517 N N . ARG D 1 14 ? 7.737 49.036 44.782 1.000 16.579 40 ARG D N 1
ATOM 1518 C CA . ARG D 1 14 ? 7.549 50.493 44.544 1.000 17.836 40 ARG D CA 1
ATOM 1519 C C . ARG D 1 14 ? 6.157 50.686 43.902 1.000 20.763 40 ARG D C 1
ATOM 1520 O O . ARG D 1 14 ? 5.882 50.035 42.873 1.000 23.055 40 ARG D O 1
ATOM 1528 N N . TRP D 1 15 ? 5.360 51.598 44.477 1.000 22.877 41 TRP D N 1
ATOM 1529 C CA . TRP D 1 15 ? 4.027 52.033 43.990 1.000 24.357 41 TRP D CA 1
ATOM 1530 C C . TRP D 1 15 ? 4.128 53.300 43.108 1.000 26.760 41 TRP D C 1
ATOM 1531 O O . TRP D 1 15 ? 5.231 53.848 42.924 1.000 27.515 41 TRP D O 1
ATOM 1542 N N . THR D 1 16 ? 2.991 53.780 42.575 1.000 30.196 42 THR D N 1
ATOM 1543 C CA . THR D 1 16 ? 2.932 54.934 41.632 1.000 31.880 42 THR D CA 1
ATOM 1544 C C . THR D 1 16 ? 3.181 56.240 42.391 1.000 29.139 42 THR D C 1
ATOM 1545 O O . THR D 1 16 ? 3.338 57.295 41.754 1.000 33.406 42 THR D O 1
ATOM 1549 N N . ASP D 1 17 ? 3.171 56.181 43.715 1.000 27.888 43 ASP D N 1
ATOM 1550 C CA . ASP D 1 17 ? 3.401 57.350 44.595 1.000 27.398 43 ASP D CA 1
ATOM 1551 C C . ASP D 1 17 ? 4.906 57.456 44.901 1.000 28.662 43 ASP D C 1
ATOM 1552 O O . ASP D 1 17 ? 5.310 58.394 45.606 1.000 27.988 43 ASP D O 1
ATOM 1557 N N . GLY D 1 18 ? 5.700 56.533 44.343 1.000 30.810 44 GLY D N 1
ATOM 1558 C CA . GLY D 1 18 ? 7.164 56.469 44.504 1.000 27.214 44 GLY D CA 1
ATOM 1559 C C . GLY D 1 18 ? 7.571 55.890 45.850 1.000 25.100 44 GLY D C 1
ATOM 1560 O O . GLY D 1 18 ? 8.778 55.916 46.139 1.000 22.999 44 GLY D O 1
ATOM 1561 N N . LEU D 1 19 ? 6.631 55.414 46.669 1.000 23.004 45 LEU D N 1
ATOM 1562 C CA . LEU D 1 19 ? 6.968 54.832 47.991 1.000 21.553 45 LEU D CA 1
ATOM 1563 C C . LEU D 1 19 ? 6.958 53.310 47.900 1.000 19.430 45 LEU D C 1
ATOM 1564 O O . LEU D 1 19 ? 6.409 52.760 46.926 1.000 21.296 45 LEU D O 1
ATOM 1569 N N . LEU D 1 20 ? 7.620 52.690 48.858 1.000 19.110 46 LEU D N 1
ATOM 1570 C CA . LEU D 1 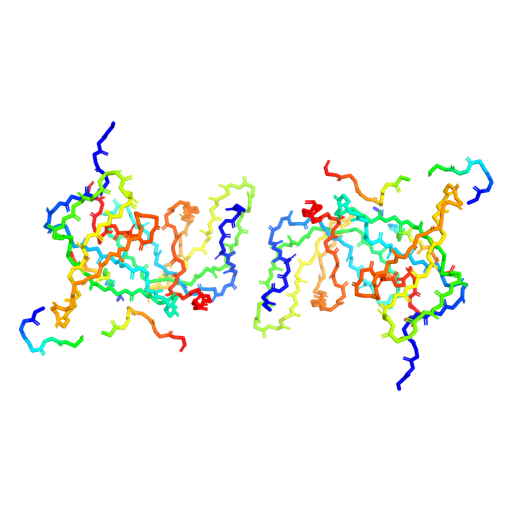20 ? 7.741 51.216 48.979 1.000 17.558 46 LEU D CA 1
ATOM 1571 C C . LEU D 1 20 ? 6.658 50.695 49.896 1.000 16.788 46 LEU D C 1
ATOM 1572 O O . LEU D 1 20 ? 6.415 51.277 50.977 1.000 20.247 46 LEU D O 1
ATOM 1577 N N . TYR D 1 21 ? 6.089 49.548 49.545 1.000 18.771 47 TYR D N 1
ATOM 1578 C CA . TYR D 1 21 ? 5.085 48.850 50.371 1.000 19.058 47 TYR D CA 1
ATOM 1579 C C . TYR D 1 21 ? 5.438 47.374 50.456 1.000 18.719 47 TYR D C 1
ATOM 1580 O O . TYR D 1 21 ? 5.927 46.826 49.434 1.000 18.232 47 TYR D O 1
ATOM 1589 N N . LEU D 1 22 ? 5.160 46.751 51.597 1.000 17.544 48 LEU D N 1
ATOM 1590 C CA A LEU D 1 22 ? 5.377 45.287 51.763 0.500 17.460 48 LEU D CA 1
ATOM 1591 C CA B LEU D 1 22 ? 5.363 45.289 51.780 0.500 18.240 48 LEU D CA 1
ATOM 1592 C C . LEU D 1 22 ? 4.294 44.543 50.984 1.000 18.406 48 LEU D C 1
ATOM 1593 O O . LEU D 1 22 ? 3.083 44.979 51.010 1.000 17.864 48 LEU D O 1
ATOM 1602 N N . GLY D 1 23 ? 4.700 43.464 50.322 1.000 17.170 49 GLY D N 1
ATOM 1603 C CA . GLY D 1 23 ? 3.744 42.582 49.635 1.000 16.881 49 GLY D CA 1
ATOM 1604 C C . GLY D 1 23 ? 4.288 41.180 49.579 1.000 17.517 49 GLY D C 1
ATOM 1605 O O . GLY D 1 23 ? 5.390 40.938 50.098 1.000 15.645 49 GLY D O 1
ATOM 1606 N N . THR D 1 24 ? 3.464 40.301 49.033 1.000 14.572 50 THR D N 1
ATOM 1607 C CA . THR D 1 24 ? 3.747 38.883 48.770 1.000 16.329 50 THR D CA 1
ATOM 1608 C C . THR D 1 24 ? 3.527 38.661 47.272 1.000 15.718 50 THR D C 1
ATOM 1609 O O . THR D 1 24 ? 2.449 39.067 46.760 1.000 14.113 50 THR D O 1
ATOM 1613 N N . ILE D 1 25 ? 4.484 38.041 46.581 1.000 14.070 51 ILE D N 1
ATOM 1614 C CA . ILE D 1 25 ? 4.304 37.717 45.133 1.000 14.411 51 ILE D CA 1
ATOM 1615 C C . ILE D 1 25 ? 3.277 36.595 45.004 1.000 16.288 51 ILE D C 1
ATOM 1616 O O . ILE D 1 25 ? 3.507 35.547 45.684 1.000 15.102 51 ILE D O 1
ATOM 1621 N N . LYS D 1 26 ? 2.230 36.793 44.185 1.000 15.389 52 LYS D N 1
ATOM 1622 C CA . LYS D 1 26 ? 1.165 35.772 43.960 1.000 16.433 52 LYS D CA 1
ATOM 1623 C C . LYS D 1 26 ? 1.487 35.008 42.671 1.000 18.253 52 LYS D C 1
ATOM 1624 O O . LYS D 1 26 ? 1.238 33.789 42.605 1.000 20.808 52 LYS D O 1
ATOM 1630 N N . LYS D 1 27 ? 1.970 35.713 41.655 1.000 16.985 53 LYS D N 1
ATOM 1631 C CA . LYS D 1 27 ? 2.226 35.140 40.323 1.000 17.730 53 LYS D CA 1
ATOM 1632 C C . LYS D 1 27 ? 3.443 35.853 39.736 1.000 17.207 53 LYS D C 1
ATOM 1633 O O . LYS D 1 27 ? 3.567 37.071 39.923 1.000 16.266 53 LYS D O 1
ATOM 1636 N N . VAL D 1 28 ? 4.253 35.085 39.024 1.000 17.678 54 VAL D N 1
ATOM 1637 C CA . VAL D 1 28 ? 5.385 35.600 38.225 1.000 16.301 54 VAL D CA 1
ATOM 1638 C C . VAL D 1 28 ? 5.010 35.454 36.754 1.000 17.015 54 VAL D C 1
ATOM 1639 O O . VAL D 1 28 ? 4.583 34.354 36.316 1.000 17.065 54 VAL D O 1
ATOM 1643 N N . ASP D 1 29 ? 5.206 36.520 35.987 1.000 16.959 55 ASP D N 1
ATOM 1644 C CA . ASP D 1 29 ? 4.982 36.483 34.524 1.000 18.363 55 ASP D CA 1
ATOM 1645 C C . ASP D 1 29 ? 6.296 36.825 33.812 1.000 18.362 55 ASP D C 1
ATOM 1646 O O . ASP D 1 29 ? 6.568 38.002 33.648 1.000 15.460 55 ASP D O 1
ATOM 1651 N N . SER D 1 30 ? 7.085 35.824 33.438 1.000 17.670 56 SER D N 1
ATOM 1652 C CA . SER D 1 30 ? 8.439 36.050 32.878 1.000 20.577 56 SER D CA 1
ATOM 1653 C C . SER D 1 30 ? 8.311 36.671 31.478 1.000 20.043 56 SER D C 1
ATOM 1654 O O . SER D 1 30 ? 9.187 37.437 31.084 1.000 23.279 56 SER D O 1
ATOM 1657 N N . ALA D 1 31 ? 7.222 36.407 30.763 1.000 20.635 57 ALA D N 1
ATOM 1658 C CA . ALA D 1 31 ? 6.988 36.986 29.414 1.000 22.579 57 ALA D CA 1
ATOM 1659 C C . ALA D 1 31 ? 6.872 38.515 29.482 1.000 20.822 57 ALA D C 1
ATOM 1660 O O . ALA D 1 31 ? 7.440 39.169 28.585 1.000 23.509 57 ALA D O 1
ATOM 1662 N N . ARG D 1 32 ? 6.104 39.067 30.421 1.000 19.837 58 ARG D N 1
ATOM 1663 C CA . ARG D 1 32 ? 5.914 40.534 30.588 1.000 18.508 58 ARG D CA 1
ATOM 1664 C C . ARG D 1 32 ? 6.919 41.085 31.618 1.000 18.056 58 ARG D C 1
ATOM 1665 O O . ARG D 1 32 ? 7.003 42.298 31.747 1.000 18.113 58 ARG D O 1
ATOM 1669 N N . GLU D 1 33 ? 7.629 40.230 32.362 1.000 17.518 59 GLU D N 1
ATOM 1670 C CA . GLU D 1 33 ? 8.594 40.655 33.413 1.000 17.592 59 GLU D CA 1
ATOM 1671 C C . GLU D 1 33 ? 7.877 41.560 34.417 1.000 16.646 59 GLU D C 1
ATOM 1672 O O . GLU D 1 33 ? 8.331 42.690 34.736 1.000 15.821 59 GLU D O 1
ATOM 1678 N N . VAL D 1 34 ? 6.741 41.053 34.895 1.000 17.003 60 VAL D N 1
ATOM 1679 C CA . VAL D 1 34 ? 5.998 41.637 36.032 1.000 15.545 60 VAL D CA 1
ATOM 1680 C C . VAL D 1 34 ? 5.690 40.483 36.997 1.000 15.090 60 VAL D C 1
ATOM 1681 O O . VAL D 1 34 ? 5.830 39.312 36.625 1.000 14.170 60 VAL D O 1
ATOM 1685 N N . CYS D 1 35 ? 5.367 40.836 38.223 1.000 14.156 61 CYS D N 1
ATOM 1686 C CA . CYS D 1 35 ? 4.724 39.909 39.180 1.000 15.440 61 CYS D CA 1
ATOM 1687 C C . CYS D 1 35 ? 3.430 40.547 39.644 1.000 15.701 61 CYS D C 1
ATOM 1688 O O . CYS D 1 35 ? 3.353 41.784 39.649 1.000 13.565 61 CYS D O 1
ATOM 1691 N N . LEU D 1 36 ? 2.436 39.699 39.907 1.000 16.120 62 LEU D N 1
ATOM 1692 C CA . LEU D 1 36 ? 1.208 40.106 40.612 1.000 15.223 62 LEU D CA 1
ATOM 1693 C C . LEU D 1 36 ? 1.532 40.044 42.123 1.000 14.245 62 LEU D C 1
ATOM 1694 O O . LEU D 1 36 ? 1.857 38.969 42.607 1.000 13.630 62 LEU D O 1
ATOM 1699 N N . VAL D 1 37 ? 1.558 41.196 42.780 1.000 13.609 63 VAL D N 1
ATOM 1700 C CA . VAL D 1 37 ? 1.916 41.389 44.219 1.000 14.798 63 VAL D CA 1
ATOM 1701 C C . VAL D 1 37 ? 0.647 41.709 45.026 1.000 15.192 63 VAL D C 1
ATOM 1702 O O . VAL D 1 37 ? -0.141 42.559 44.606 1.000 17.032 63 VAL D O 1
ATOM 1706 N N . GLN D 1 38 ? 0.459 41.045 46.157 1.000 15.949 64 GLN D N 1
ATOM 1707 C CA . GLN D 1 38 ? -0.679 41.280 47.092 1.000 15.903 64 GLN D CA 1
ATOM 1708 C C . GLN D 1 38 ? -0.136 42.173 48.210 1.000 18.098 64 GLN D C 1
ATOM 1709 O O . GLN D 1 38 ? 0.989 41.908 48.714 1.000 17.903 64 GLN D O 1
ATOM 1715 N N . PHE D 1 39 ? -0.858 43.231 48.549 1.000 17.893 65 PHE D N 1
ATOM 1716 C CA . PHE D 1 39 ? -0.413 44.206 49.569 1.000 19.025 65 PHE D CA 1
ATOM 1717 C C . PHE D 1 39 ? -1.195 44.005 50.874 1.000 19.393 65 PHE D C 1
ATOM 1718 O O . PHE D 1 39 ? -2.062 43.134 50.905 1.000 20.897 65 PHE D O 1
ATOM 1726 N N . GLU D 1 40 ? -0.890 44.792 51.918 1.000 20.031 66 GLU D N 1
ATOM 1727 C CA . GLU D 1 40 ? -1.432 44.596 53.300 1.000 22.213 66 GLU D CA 1
ATOM 1728 C C . GLU D 1 40 ? -2.969 44.770 53.336 1.000 21.683 66 GLU D C 1
ATOM 1729 O O . GLU D 1 40 ? -3.603 44.174 54.221 1.000 24.051 66 GLU D O 1
ATOM 1731 N N . ASP D 1 41 ? -3.533 45.488 52.387 1.000 22.596 67 ASP D N 1
ATOM 1732 C CA . ASP D 1 41 ? -4.993 45.760 52.289 1.000 24.219 67 ASP D CA 1
ATOM 1733 C C . ASP D 1 41 ? -5.682 44.705 51.405 1.000 25.788 67 ASP D C 1
ATOM 1734 O O . ASP D 1 41 ? -6.907 44.874 51.139 1.000 22.633 67 ASP D O 1
ATOM 1739 N N . ASP D 1 42 ? -4.957 43.663 50.967 1.000 25.033 68 ASP D N 1
ATOM 1740 C CA . ASP D 1 42 ? -5.480 42.551 50.121 1.000 26.859 68 ASP D CA 1
ATOM 1741 C C . ASP D 1 42 ? -5.707 42.959 48.663 1.000 21.313 68 ASP D C 1
ATOM 1742 O O . ASP D 1 42 ? -6.127 42.091 47.890 1.000 19.674 68 ASP D O 1
ATOM 1747 N N . SER D 1 43 ? -5.410 44.196 48.293 1.000 20.938 69 SER D N 1
ATOM 1748 C CA . SER D 1 43 ? -5.291 44.638 46.881 1.000 19.391 69 SER D CA 1
ATOM 1749 C C . SER D 1 43 ? -4.123 43.890 46.217 1.000 20.245 69 SER D C 1
ATOM 1750 O O . SER D 1 43 ? -3.134 43.535 46.919 1.000 19.070 69 SER D O 1
ATOM 1753 N N . GLN D 1 44 ? -4.266 43.580 44.930 1.000 18.128 70 GLN D N 1
ATOM 1754 C CA . GLN D 1 44 ? -3.174 43.003 44.122 1.000 16.722 70 GLN D CA 1
ATOM 1755 C C . GLN D 1 44 ? -2.965 43.829 42.859 1.000 16.924 70 GLN D C 1
ATOM 1756 O O . GLN D 1 44 ? -3.937 44.307 42.263 1.000 16.635 70 GLN D O 1
ATOM 1762 N N . PHE D 1 45 ? -1.714 43.976 42.443 1.000 16.377 71 PHE D N 1
ATOM 1763 C CA . PHE D 1 45 ? -1.374 44.754 41.228 1.000 16.649 71 PHE D CA 1
ATOM 1764 C C . PHE D 1 45 ? -0.229 44.083 40.493 1.000 15.181 71 PHE D C 1
ATOM 1765 O O . PHE D 1 45 ? 0.633 43.527 41.169 1.000 15.265 71 PHE D O 1
ATOM 1773 N N . LEU D 1 46 ? -0.158 44.266 39.182 1.000 15.389 72 LEU D N 1
ATOM 1774 C CA . LEU D 1 46 ? 1.039 43.881 38.401 1.000 16.437 72 LEU D CA 1
ATOM 1775 C C . LEU D 1 46 ? 2.116 44.919 38.712 1.000 17.562 72 LEU D C 1
ATOM 1776 O O . LEU D 1 46 ? 1.848 46.183 38.616 1.000 16.613 72 LEU D O 1
ATOM 1781 N N . VAL D 1 47 ? 3.278 44.427 39.125 1.000 15.944 73 VAL D N 1
ATOM 1782 C CA . VAL D 1 47 ? 4.430 45.318 39.409 1.000 16.747 73 VAL D CA 1
ATOM 1783 C C . VAL D 1 47 ? 5.638 44.877 38.554 1.000 15.011 73 VAL D C 1
ATOM 1784 O O . VAL D 1 47 ? 5.962 43.665 38.487 1.000 13.783 73 VAL D O 1
ATOM 1788 N N . LEU D 1 48 ? 6.286 45.835 37.867 1.000 17.550 74 LEU D N 1
ATOM 1789 C CA . LEU D 1 48 ? 7.490 45.565 37.040 1.000 17.695 74 LEU D CA 1
ATOM 1790 C C . LEU D 1 48 ? 8.568 44.932 37.920 1.000 15.839 74 LEU D C 1
ATOM 1791 O O . LEU D 1 48 ? 8.686 45.313 39.058 1.000 14.794 74 LEU D O 1
ATOM 1796 N N . TRP D 1 49 ? 9.267 43.931 37.411 1.000 15.095 75 TRP D N 1
ATOM 1797 C CA . TRP D 1 49 ? 10.423 43.316 38.109 1.000 16.814 75 TRP D CA 1
ATOM 1798 C C . TRP D 1 49 ? 11.352 44.385 38.701 1.000 17.202 75 TRP D C 1
ATOM 1799 O O . TRP D 1 49 ? 11.802 44.190 39.828 1.000 18.015 75 TRP D O 1
ATOM 1810 N N . LYS D 1 50 ? 11.712 45.395 37.899 1.000 19.497 76 LYS D N 1
ATOM 1811 C CA . LYS D 1 50 ? 12.604 46.523 38.297 1.000 19.653 76 LYS D CA 1
ATOM 1812 C C . LYS D 1 50 ? 12.105 47.175 39.590 1.000 20.124 76 LYS D C 1
ATOM 1813 O O . LYS D 1 50 ? 12.932 47.724 40.339 1.000 22.244 76 LYS D O 1
ATOM 1815 N N . ASP D 1 51 ? 10.804 47.087 39.877 1.000 17.917 77 ASP D N 1
ATOM 1816 C CA . ASP D 1 51 ? 10.186 47.756 41.040 1.000 16.936 77 ASP D CA 1
ATOM 1817 C C . ASP D 1 51 ? 10.009 46.836 42.256 1.000 15.969 77 ASP D C 1
ATOM 1818 O O . ASP D 1 51 ? 9.386 47.285 43.237 1.000 14.849 77 ASP D O 1
ATOM 1823 N N . ILE D 1 52 ? 10.528 45.607 42.212 1.000 15.274 78 ILE D N 1
ATOM 1824 C CA . ILE D 1 52 ? 10.385 44.608 43.303 1.000 15.549 78 ILE D CA 1
ATOM 1825 C C . ILE D 1 52 ? 11.754 44.283 43.913 1.000 17.265 78 ILE D C 1
ATOM 1826 O O . ILE D 1 52 ? 12.638 43.945 43.167 1.000 18.388 78 ILE D O 1
ATOM 1831 N N . SER D 1 53 ? 11.838 44.274 45.243 1.000 18.200 79 SER D N 1
ATOM 1832 C CA . SER D 1 53 ? 13.046 43.890 46.001 1.000 18.320 79 SER D CA 1
ATOM 1833 C C . SER D 1 53 ? 12.682 42.866 47.071 1.000 17.407 79 SER D C 1
ATOM 1834 O O . SER D 1 53 ? 11.863 43.157 47.930 1.000 17.347 79 SER D O 1
ATOM 1837 N N . PRO D 1 54 ? 13.294 41.663 47.083 1.000 15.316 80 PRO D N 1
ATOM 1838 C CA . PRO D 1 54 ? 13.022 40.723 48.162 1.000 15.010 80 PRO D CA 1
ATOM 1839 C C . PRO D 1 54 ? 13.334 41.296 49.551 1.000 16.041 80 PRO D C 1
ATOM 1840 O O . PRO D 1 54 ? 14.413 41.920 49.752 1.000 13.769 80 PRO D O 1
ATOM 1844 N N . ALA D 1 55 ? 12.469 41.005 50.525 1.000 13.998 81 ALA D N 1
ATOM 1845 C CA . ALA D 1 55 ? 12.605 41.422 51.935 1.000 14.417 81 ALA D CA 1
ATOM 1846 C C . ALA D 1 55 ? 13.822 40.740 52.553 1.000 16.200 81 ALA D C 1
ATOM 1847 O O . ALA D 1 55 ? 14.540 41.398 53.313 1.000 15.398 81 ALA D O 1
ATOM 1849 N N . ALA D 1 56 ? 14.112 39.501 52.158 1.000 15.650 82 ALA D N 1
ATOM 1850 C CA . ALA D 1 56 ? 15.294 38.733 52.619 1.000 18.224 82 ALA D CA 1
ATOM 1851 C C . ALA D 1 56 ? 15.924 37.969 51.444 1.000 21.315 82 ALA D C 1
ATOM 1852 O O . ALA D 1 56 ? 15.197 37.370 50.618 1.000 20.801 82 ALA D O 1
ATOM 1854 N N . LEU D 1 57 ? 17.249 38.006 51.341 1.000 20.394 83 LEU D N 1
ATOM 1855 C CA . LEU D 1 57 ? 18.006 37.103 50.448 1.000 23.240 83 LEU D CA 1
ATOM 1856 C C . LEU D 1 57 ? 19.004 36.351 51.316 1.000 26.129 83 LEU D C 1
ATOM 1857 O O . LEU D 1 57 ? 19.252 36.729 52.452 1.000 27.328 83 LEU D O 1
ATOM 1862 N N . PRO D 1 58 ? 19.585 35.250 50.804 1.000 28.581 84 PRO D N 1
ATOM 1863 C CA . PRO D 1 58 ? 20.642 34.546 51.533 1.000 28.898 84 PRO D CA 1
ATOM 1864 C C . PRO D 1 58 ? 21.759 35.498 51.980 1.000 29.613 84 PRO D C 1
ATOM 1865 O O . PRO D 1 58 ? 22.201 36.296 51.178 1.000 29.789 84 PRO D O 1
ATOM 1869 N N . GLY D 1 59 ? 22.136 35.395 53.250 1.000 31.097 85 GLY D N 1
ATOM 1870 C CA . GLY D 1 59 ? 23.222 36.177 53.862 1.000 32.847 85 GLY D CA 1
ATOM 1871 C C . GLY D 1 59 ? 24.578 35.828 53.269 1.000 37.543 85 GLY D C 1
ATOM 1872 O O . GLY D 1 59 ? 24.685 34.763 52.602 1.000 38.269 85 GLY D O 1
ATOM 1873 N N . GLU D 1 60 ? 25.555 36.703 53.530 1.000 32.255 86 GLU D N 1
ATOM 1874 C CA . GLU D 1 60 ? 26.979 36.652 53.106 1.000 39.047 86 GLU D CA 1
ATOM 1875 C C . GLU D 1 60 ? 27.694 35.543 53.878 1.000 41.496 86 GLU D C 1
ATOM 1876 O O . GLU D 1 60 ? 27.514 34.391 53.525 1.000 47.722 86 GLU D O 1
ATOM 1882 N N . ALA E 2 1 ? 26.363 5.242 19.415 1.000 19.241 31 ALA E N 1
ATOM 1883 C CA . ALA E 2 1 ? 26.103 4.322 18.265 1.000 18.587 31 ALA E CA 1
ATOM 1884 C C . ALA E 2 1 ? 27.162 4.578 17.191 1.000 18.177 31 ALA E C 1
ATOM 1885 O O . ALA E 2 1 ? 27.561 5.715 17.038 1.000 17.254 31 ALA E O 1
ATOM 1887 N N . THR E 2 2 ? 27.613 3.544 16.484 1.000 17.915 32 THR E N 1
ATOM 1888 C CA . THR E 2 2 ? 28.470 3.707 15.281 1.000 18.515 32 THR E CA 1
ATOM 1889 C C . THR E 2 2 ? 27.796 4.651 14.282 1.000 16.092 32 THR E C 1
ATOM 1890 O O . THR E 2 2 ? 26.646 4.373 13.937 1.000 15.736 32 THR E O 1
ATOM 1894 N N . GLY E 2 3 ? 28.485 5.740 13.891 1.000 15.829 33 GLY E N 1
ATOM 1895 C CA . GLY E 2 3 ? 27.945 6.769 12.983 1.000 16.199 33 GLY E CA 1
ATOM 1896 C C . GLY E 2 3 ? 27.065 7.778 13.708 1.000 16.343 33 GLY E C 1
ATOM 1897 O O . GLY E 2 3 ? 26.487 8.613 13.067 1.000 15.830 33 GLY E O 1
ATOM 1898 N N . GLY E 2 4 ? 26.905 7.684 15.031 1.000 16.296 34 GLY E N 1
ATOM 1899 C CA . GLY E 2 4 ? 25.902 8.497 15.721 1.000 16.848 34 GLY E CA 1
ATOM 1900 C C . GLY E 2 4 ? 26.339 9.946 15.780 1.000 13.951 34 GLY E C 1
ATOM 1901 O O . GLY E 2 4 ? 27.566 10.235 15.598 1.000 14.628 34 GLY E O 1
ATOM 1902 N N . VAL E 2 5 ? 25.385 10.803 16.089 1.000 12.844 35 VAL E N 1
ATOM 1903 C CA . VAL E 2 5 ? 25.581 12.275 16.186 1.000 13.731 35 VAL E CA 1
ATOM 1904 C C . VAL E 2 5 ? 24.923 12.750 17.467 1.000 14.324 35 VAL E C 1
ATOM 1905 O O . VAL E 2 5 ? 23.758 12.441 17.683 1.000 14.596 35 VAL E O 1
ATOM 1921 N N . LYS E 2 7 ? 23.024 15.141 19.701 1.000 17.382 37 LYS E N 1
ATOM 1922 C CA . LYS E 2 7 ? 22.167 16.316 19.706 1.000 17.170 37 LYS E CA 1
ATOM 1923 C C . LYS E 2 7 ? 21.605 16.488 21.100 1.000 15.765 37 LYS E C 1
ATOM 1924 O O . LYS E 2 7 ? 21.319 15.499 21.778 1.000 16.719 37 LYS E O 1
ATOM 1930 N N . PRO E 2 8 ? 21.425 17.726 21.585 1.000 14.247 38 PRO E N 1
ATOM 1931 C CA . PRO E 2 8 ? 20.869 17.943 22.914 1.000 12.970 38 PRO E CA 1
ATOM 1932 C C . PRO E 2 8 ? 19.374 17.604 22.932 1.000 13.603 38 PRO E C 1
ATOM 1933 O O . PRO E 2 8 ? 18.706 17.755 21.927 1.000 13.556 38 PRO E O 1
ATOM 1937 N N . VAL E 2 9 ? 18.841 17.183 24.072 1.000 13.433 39 VAL E N 1
ATOM 1938 C CA . VAL E 2 9 ? 17.391 16.905 24.196 1.000 13.729 39 VAL E CA 1
ATOM 1939 C C . VAL E 2 9 ? 16.624 18.186 23.890 1.000 14.874 39 VAL E C 1
ATOM 1940 O O . VAL E 2 9 ? 15.583 18.105 23.200 1.000 17.023 39 VAL E O 1
ATOM 1944 N N . ARG E 2 10 ? 17.126 19.311 24.385 1.000 15.282 40 ARG E N 1
ATOM 1945 C CA . ARG E 2 10 ? 16.608 20.662 24.057 1.000 15.202 40 ARG E CA 1
ATOM 1946 C C . ARG E 2 10 ? 17.757 21.618 23.729 1.000 14.637 40 ARG E C 1
ATOM 1947 O O . ARG E 2 10 ? 18.790 21.602 24.433 1.000 12.293 40 ARG E O 1
ATOM 1955 N N . TYR E 2 11 ? 17.593 22.457 22.708 1.000 14.206 41 TYR E N 1
ATOM 1956 C CA . TYR E 2 11 ? 18.460 23.634 22.455 1.000 16.440 41 TYR E CA 1
ATOM 1957 C C . TYR E 2 11 ? 18.039 24.808 23.348 1.000 19.221 41 TYR E C 1
ATOM 1958 O O . TYR E 2 11 ? 16.830 24.903 23.740 1.000 22.582 41 TYR E O 1
ATOM 1967 N N . ARG E 2 12 ? 18.977 25.722 23.592 1.000 20.594 42 ARG E N 1
ATOM 1968 C CA . ARG E 2 12 ? 18.659 27.097 24.052 1.000 24.107 42 ARG E CA 1
ATOM 1969 C C . ARG E 2 12 ? 17.792 27.807 23.005 1.000 23.340 42 ARG E C 1
ATOM 1970 O O . ARG E 2 12 ? 18.065 27.806 21.809 1.000 22.249 42 ARG E O 1
ATOM 1978 N N . ALA F 2 1 ? 20.497 57.470 64.560 1.000 16.875 31 ALA F N 1
ATOM 1979 C CA . ALA F 2 1 ? 19.985 58.342 65.642 1.000 17.430 31 ALA F CA 1
ATOM 1980 C C . ALA F 2 1 ? 20.763 58.037 66.922 1.000 18.454 31 ALA F C 1
ATOM 1981 O O . ALA F 2 1 ? 21.053 56.849 67.165 1.000 15.978 31 ALA F O 1
ATOM 1983 N N . THR F 2 2 ? 21.114 59.065 67.705 1.000 17.330 32 THR F N 1
ATOM 1984 C CA . THR F 2 2 ? 21.599 58.879 69.103 1.000 18.053 32 THR F CA 1
ATOM 1985 C C . THR F 2 2 ? 20.687 57.930 69.909 1.000 16.569 32 THR F C 1
ATOM 1986 O O . THR F 2 2 ? 19.466 58.193 70.037 1.000 16.827 32 THR F O 1
ATOM 1990 N N . GLY F 2 3 ? 21.255 56.815 70.393 1.000 19.491 33 GLY F N 1
ATOM 1991 C CA . GLY F 2 3 ? 20.549 55.808 71.219 1.000 17.569 33 GLY F CA 1
ATOM 1992 C C . GLY F 2 3 ? 19.739 54.837 70.385 1.000 16.836 33 GLY F C 1
ATOM 1993 O O . GLY F 2 3 ? 18.895 54.088 70.935 1.000 17.397 33 GLY F O 1
ATOM 1994 N N . GLY F 2 4 ? 19.910 54.868 69.049 1.000 17.065 34 GLY F N 1
ATOM 1995 C CA . GLY F 2 4 ? 18.992 54.169 68.137 1.000 15.639 34 GLY F CA 1
ATOM 1996 C C . GLY F 2 4 ? 19.338 52.689 68.093 1.000 14.159 34 GLY F C 1
ATOM 1997 O O . GLY F 2 4 ? 20.469 52.310 68.526 1.000 15.765 34 GLY F O 1
ATOM 1998 N N . VAL F 2 5 ? 18.426 51.898 67.552 1.000 15.594 35 VAL F N 1
ATOM 1999 C CA . VAL F 2 5 ? 18.581 50.418 67.493 1.000 16.386 35 VAL F CA 1
ATOM 2000 C C . VAL F 2 5 ? 18.228 49.994 66.071 1.000 15.705 35 VAL F C 1
ATOM 2001 O O . VAL F 2 5 ? 17.130 50.290 65.600 1.000 16.777 35 VAL F O 1
ATOM 2017 N N . LYS F 2 7 ? 16.838 47.546 63.497 1.000 17.119 37 LYS F N 1
ATOM 2018 C CA . LYS F 2 7 ? 16.002 46.368 63.299 1.000 19.341 37 LYS F CA 1
ATOM 2019 C C . LYS F 2 7 ? 15.763 46.228 61.789 1.000 18.278 37 LYS F C 1
ATOM 2020 O O . LYS F 2 7 ? 15.685 47.220 61.061 1.000 16.843 37 LYS F O 1
ATOM 2025 N N . PRO F 2 8 ? 15.715 45.015 61.221 1.000 14.642 38 PRO F N 1
ATOM 2026 C CA . PRO F 2 8 ? 15.483 44.884 59.792 1.000 14.225 38 PRO F CA 1
ATOM 2027 C C . PRO F 2 8 ? 14.028 45.238 59.482 1.000 14.348 38 PRO F C 1
ATOM 2028 O O . PRO F 2 8 ? 13.135 45.052 60.311 1.000 16.224 38 PRO F O 1
ATOM 2032 N N . VAL F 2 9 ? 13.785 45.627 58.248 1.000 15.413 39 VAL F N 1
ATOM 2033 C CA . VAL F 2 9 ? 12.425 46.008 57.777 1.000 15.916 39 VAL F CA 1
ATOM 2034 C C . VAL F 2 9 ? 11.529 44.779 57.921 1.000 17.209 39 VAL F C 1
ATOM 2035 O O . VAL F 2 9 ? 10.321 44.919 58.260 1.000 16.845 39 VAL F O 1
ATOM 2039 N N . ARG F 2 10 ? 12.070 43.629 57.568 1.000 14.881 40 ARG F N 1
ATOM 2040 C CA . ARG F 2 10 ? 11.434 42.301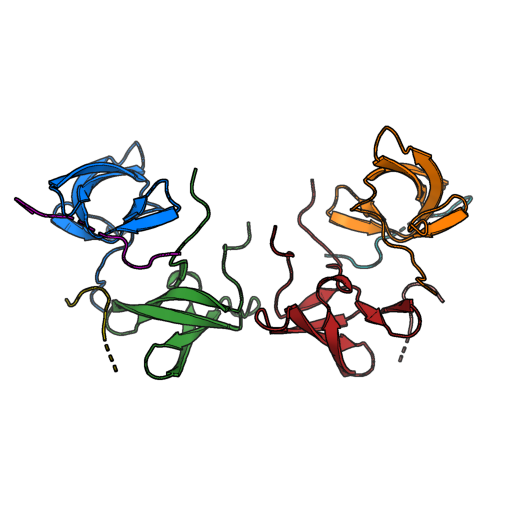 57.736 1.000 16.747 40 ARG F CA 1
ATOM 2041 C C . ARG F 2 10 ? 12.444 41.303 58.275 1.000 17.706 40 ARG F C 1
ATOM 2042 O O . ARG F 2 10 ? 13.598 41.363 57.881 1.000 16.924 40 ARG F O 1
ATOM 2050 N N . TYR F 2 11 ? 12.010 40.402 59.156 1.000 19.389 41 TYR F N 1
ATOM 2051 C CA . TYR F 2 11 ? 12.826 39.265 59.658 1.000 18.699 41 TYR F CA 1
ATOM 2052 C C . TYR F 2 11 ? 12.661 38.084 58.705 1.000 22.713 41 TYR F C 1
ATOM 2053 O O . TYR F 2 11 ? 11.637 38.034 57.983 1.000 23.858 41 TYR F O 1
ATOM 2062 N N . ARG F 2 12 ? 13.606 37.146 58.735 1.000 26.502 42 ARG F N 1
ATOM 2063 C CA . ARG F 2 12 ? 13.390 35.793 58.151 1.000 31.184 42 ARG F CA 1
ATOM 2064 C C . ARG F 2 12 ? 12.321 35.047 58.964 1.000 30.693 42 ARG F C 1
ATOM 2065 O O . ARG F 2 12 ? 12.116 35.174 60.189 1.000 32.197 42 ARG F O 1
ATOM 2073 N N . VAL G 2 5 ? -0.021 16.481 21.516 1.000 46.367 35 VAL G N 1
ATOM 2074 C CA . VAL G 2 5 ? 0.337 15.027 21.721 1.000 45.563 35 VAL G CA 1
ATOM 2075 C C . VAL G 2 5 ? 1.688 14.918 22.439 1.000 41.199 35 VAL G C 1
ATOM 2076 O O . VAL G 2 5 ? 2.745 15.143 21.855 1.000 39.597 35 VAL G O 1
ATOM 2092 N N . LYS G 2 7 ? 4.807 13.133 24.010 1.000 29.953 37 LYS G N 1
ATOM 2093 C CA . LYS G 2 7 ? 5.670 11.998 23.741 1.000 32.097 37 LYS G CA 1
ATOM 2094 C C . LYS G 2 7 ? 6.812 12.026 24.754 1.000 27.934 37 LYS G C 1
ATOM 2095 O O . LYS G 2 7 ? 7.350 13.090 25.010 1.000 27.940 37 LYS G O 1
ATOM 2097 N N . PRO G 2 8 ? 7.221 10.884 25.345 1.000 27.523 38 PRO G N 1
ATOM 2098 C CA . PRO G 2 8 ? 8.348 10.844 26.273 1.000 26.930 38 PRO G CA 1
ATOM 2099 C C . PRO G 2 8 ? 9.703 11.105 25.605 1.000 24.405 38 PRO G C 1
ATOM 2100 O O . PRO G 2 8 ? 9.841 11.020 24.397 1.000 24.594 38 PRO G O 1
ATOM 2104 N N . VAL G 2 9 ? 10.702 11.464 26.399 1.000 23.220 39 VAL G N 1
ATOM 2105 C CA . VAL G 2 9 ? 12.065 11.694 25.846 1.000 25.117 39 VAL G CA 1
ATOM 2106 C C . VAL G 2 9 ? 12.571 10.337 25.358 1.000 25.381 39 VAL G C 1
ATOM 2107 O O . VAL G 2 9 ? 13.150 10.263 24.258 1.000 26.230 39 VAL G O 1
ATOM 2111 N N . ARG G 2 10 ? 12.300 9.295 26.132 1.000 25.909 40 ARG G N 1
ATOM 2112 C CA . ARG G 2 10 ? 12.582 7.886 25.739 1.000 32.930 40 ARG G CA 1
ATOM 2113 C C . ARG G 2 10 ? 11.458 6.988 26.260 1.000 35.700 40 ARG G C 1
ATOM 2114 O O . ARG G 2 10 ? 10.981 7.235 27.365 1.000 32.703 40 ARG G O 1
ATOM 2122 N N . TYR G 2 11 ? 11.048 5.968 25.505 1.000 40.883 41 TYR G N 1
ATOM 2123 C CA . TYR G 2 11 ? 10.117 4.936 26.032 1.000 43.242 41 TYR G CA 1
ATOM 2124 C C . TYR G 2 11 ? 10.885 3.961 26.923 1.000 44.300 41 TYR G C 1
ATOM 2125 O O . TYR G 2 11 ? 12.133 3.904 26.846 1.000 47.371 41 TYR G O 1
ATOM 2134 N N . ARG G 2 12 ? 10.131 3.256 27.767 1.000 45.997 42 ARG G N 1
ATOM 2135 C CA . ARG G 2 12 ? 10.540 2.020 28.481 1.000 46.578 42 ARG G CA 1
ATOM 2136 C C . ARG G 2 12 ? 10.217 0.834 27.566 1.000 48.208 42 ARG G C 1
ATOM 2137 O O . ARG G 2 12 ? 10.510 0.872 26.357 1.000 51.957 42 ARG G O 1
ATOM 2139 C CA . VAL H 2 5 ? -4.421 49.223 56.213 1.000 50.290 35 VAL H CA 1
ATOM 2140 C C . VAL H 2 5 ? -3.075 49.061 55.510 1.000 49.098 35 VAL H C 1
ATOM 2141 O O . VAL H 2 5 ? -2.262 48.220 55.897 1.000 46.715 35 VAL H O 1
ATOM 2154 N N . LYS H 2 7 ? 0.480 50.834 54.661 1.000 38.563 37 LYS H N 1
ATOM 2155 C CA . LYS H 2 7 ? 1.388 51.880 55.105 1.000 35.384 37 LYS H CA 1
ATOM 2156 C C . LYS H 2 7 ? 2.696 51.754 54.339 1.000 32.331 37 LYS H C 1
ATOM 2157 O O . LYS H 2 7 ? 3.253 50.665 54.238 1.000 31.044 37 LYS H O 1
ATOM 2160 N N . PRO H 2 8 ? 3.259 52.880 53.861 1.000 30.920 38 PRO H N 1
ATOM 2161 C CA . PRO H 2 8 ? 4.541 52.867 53.164 1.000 29.120 38 PRO H CA 1
ATOM 2162 C C . PRO H 2 8 ? 5.649 52.539 54.182 1.000 29.330 38 PRO H C 1
ATOM 2163 O O . PRO H 2 8 ? 5.436 52.731 55.374 1.000 25.655 38 PRO H O 1
ATOM 2167 N N . VAL H 2 9 ? 6.773 51.978 53.725 1.000 27.017 39 VAL H N 1
ATOM 2168 C CA . VAL H 2 9 ? 7.911 51.584 54.608 1.000 30.449 39 VAL H CA 1
ATOM 2169 C C . VAL H 2 9 ? 8.469 52.868 55.239 1.000 35.083 39 VAL H C 1
ATOM 2170 O O . VAL H 2 9 ? 8.844 52.844 56.423 1.000 34.282 39 VAL H O 1
ATOM 2174 N N . ARG H 2 10 ? 8.464 53.965 54.484 1.000 37.095 40 ARG H N 1
ATOM 2175 C CA . ARG H 2 10 ? 8.655 55.352 54.990 1.000 43.278 40 ARG H CA 1
ATOM 2176 C C . ARG H 2 10 ? 7.692 56.283 54.246 1.000 46.754 40 ARG H C 1
ATOM 2177 O O . ARG H 2 10 ? 7.513 56.094 53.023 1.000 47.774 40 ARG H O 1
ATOM 2185 N N . TYR H 2 11 ? 7.102 57.248 54.956 1.000 45.617 41 TYR H N 1
ATOM 2186 C CA . TYR H 2 11 ? 6.087 58.188 54.409 1.000 47.676 41 TYR H CA 1
ATOM 2187 C C . TYR H 2 11 ? 6.798 59.210 53.504 1.000 50.539 41 TYR H C 1
ATOM 2188 O O . TYR H 2 11 ? 8.033 59.359 53.503 1.000 46.897 41 TYR H O 1
#

Nearest PDB structures (foldseek):
  5xfo-assembly1_A  TM=9.681E-01  e=1.491E-10  Homo sapiens
  5xfn-assembly1_A  TM=9.648E-01  e=1.241E-10  Homo sapiens
  7lky-assembly4_D  TM=9.611E-01  e=3.304E-10  Homo sapiens
  8h43-assembly3_C  TM=9.667E-01  e=4.770E-10  Homo sapiens
  6wau-assembly1_A  TM=9.251E-01  e=2.712E-08  Homo sapiens